Protein AF-A0A813H3M0-F1 (afdb_monomer_lite)

Organism: Polarella glacialis (NCBI:txid89957)

Foldseek 3Di:
DDDDDDDDDDDPVVVVVVVVVVVVVVVVVVVVVVVVPPALEQEQVVDPDRQVRLVCQLVVVHQYYPVRDHNVQWDADPVRGIDGPVVVVVVVVVCVVVLVVLLVVLLVVLCVVVVPDDDQAADDVVRVDDDPNNVSNVSSVVSSVVVVQVVVCVVCVVVVHPDHDDDDPPDDPPDDPDPPDDDPDDDDD

InterPro domains:
  IPR043928 DVNP family [PF19060] (53-124)

pLDDT: mean 81.55, std 15.16, range [36.84, 96.38]

Structure (mmCIF, N/CA/C/O backbone):
data_AF-A0A813H3M0-F1
#
_entry.id   AF-A0A813H3M0-F1
#
loop_
_atom_site.group_PDB
_atom_site.id
_atom_site.type_symbol
_atom_site.label_atom_id
_atom_site.label_alt_id
_atom_site.label_comp_id
_atom_site.label_asym_id
_atom_site.label_entity_id
_atom_site.label_seq_id
_atom_site.pdbx_PDB_ins_code
_atom_site.Cartn_x
_atom_site.Cartn_y
_atom_site.Cartn_z
_atom_site.occupancy
_atom_site.B_iso_or_equiv
_atom_site.auth_seq_id
_atom_site.auth_comp_id
_atom_site.auth_asym_id
_atom_site.auth_atom_id
_atom_site.pdbx_PDB_model_num
ATOM 1 N N . ALA A 1 1 ? 29.014 -3.168 -99.884 1.00 40.28 1 ALA A N 1
ATOM 2 C CA . ALA A 1 1 ? 29.759 -2.609 -98.735 1.00 40.28 1 ALA A CA 1
ATOM 3 C C . ALA A 1 1 ? 29.398 -3.406 -97.480 1.00 40.28 1 ALA A C 1
ATOM 5 O O . ALA A 1 1 ? 28.218 -3.524 -97.179 1.00 40.28 1 ALA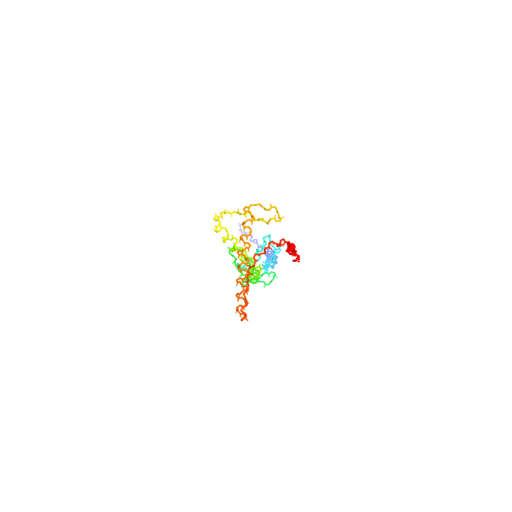 A O 1
ATOM 6 N N . LYS A 1 2 ? 30.375 -4.054 -96.826 1.00 37.19 2 LYS A N 1
ATOM 7 C CA . LYS A 1 2 ? 30.150 -4.933 -95.662 1.00 37.19 2 LYS A CA 1
ATOM 8 C C . LYS A 1 2 ? 29.904 -4.117 -94.387 1.00 37.19 2 LYS A C 1
ATOM 10 O O . LYS A 1 2 ? 30.598 -3.138 -94.131 1.00 37.19 2 LYS A O 1
ATOM 15 N N . ALA A 1 3 ? 28.926 -4.569 -93.606 1.00 44.62 3 ALA A N 1
ATOM 16 C CA . ALA A 1 3 ? 28.583 -4.087 -92.275 1.00 44.62 3 ALA A CA 1
ATOM 17 C C . ALA A 1 3 ? 29.751 -4.226 -91.278 1.00 44.62 3 ALA A C 1
ATOM 19 O O . ALA A 1 3 ? 30.509 -5.193 -91.329 1.00 44.62 3 ALA A O 1
ATOM 20 N N . GLY A 1 4 ? 29.844 -3.290 -90.330 1.00 36.84 4 GLY A N 1
ATOM 21 C CA . GLY A 1 4 ? 30.793 -3.338 -89.218 1.00 36.84 4 GLY A CA 1
ATOM 22 C C . GLY A 1 4 ? 30.233 -2.648 -87.977 1.00 36.84 4 GLY A C 1
ATOM 23 O O . GLY A 1 4 ? 30.560 -1.498 -87.695 1.00 36.84 4 GLY A O 1
ATOM 24 N N . VAL A 1 5 ? 29.374 -3.348 -87.232 1.00 47.12 5 VAL A N 1
ATOM 25 C CA . VAL A 1 5 ? 28.887 -2.919 -85.911 1.00 47.12 5 VAL A CA 1
ATOM 26 C C . VAL A 1 5 ? 30.041 -3.038 -84.909 1.00 47.12 5 VAL A C 1
ATOM 28 O O . VAL A 1 5 ? 30.421 -4.137 -84.510 1.00 47.12 5 VAL A O 1
ATOM 31 N N . LYS A 1 6 ? 30.623 -1.907 -84.491 1.00 40.78 6 LYS A N 1
ATOM 32 C CA . LYS A 1 6 ? 31.606 -1.863 -83.396 1.00 40.78 6 LYS A CA 1
ATOM 33 C C . LYS A 1 6 ? 30.890 -2.005 -82.050 1.00 40.78 6 LYS A C 1
ATOM 35 O O . LYS A 1 6 ? 30.261 -1.066 -81.564 1.00 40.78 6 LYS A O 1
ATOM 40 N N . ALA A 1 7 ? 31.021 -3.173 -81.425 1.00 48.41 7 ALA A N 1
ATOM 41 C CA . ALA A 1 7 ? 30.622 -3.401 -80.042 1.00 48.41 7 ALA A CA 1
ATOM 42 C C . ALA A 1 7 ? 31.483 -2.546 -79.089 1.00 48.41 7 ALA A C 1
ATOM 44 O O . ALA A 1 7 ? 32.699 -2.713 -78.993 1.00 48.41 7 ALA A O 1
ATOM 45 N N . LYS A 1 8 ? 30.851 -1.605 -78.379 1.00 40.81 8 LYS A N 1
ATOM 46 C CA . LYS A 1 8 ? 31.498 -0.731 -77.392 1.00 40.81 8 LYS A CA 1
ATOM 47 C C . LYS A 1 8 ? 31.792 -1.531 -76.118 1.00 40.81 8 LYS A C 1
ATOM 49 O O . LYS A 1 8 ? 30.887 -1.808 -75.331 1.00 40.81 8 LYS A O 1
ATOM 54 N N . ALA A 1 9 ? 33.055 -1.905 -75.910 1.00 47.06 9 ALA A N 1
ATOM 55 C CA . ALA A 1 9 ? 33.517 -2.525 -74.672 1.00 47.06 9 ALA A CA 1
ATOM 56 C C . ALA A 1 9 ? 33.222 -1.592 -73.481 1.00 47.06 9 ALA A C 1
ATOM 58 O O . ALA A 1 9 ? 33.732 -0.473 -73.408 1.00 47.06 9 ALA A O 1
ATOM 59 N N . LYS A 1 10 ? 32.363 -2.032 -72.549 1.00 44.81 10 LYS A N 1
ATOM 60 C CA . LYS A 1 10 ? 32.096 -1.310 -71.295 1.00 44.81 10 LYS A CA 1
ATOM 61 C C . LYS A 1 10 ? 33.408 -1.205 -70.511 1.00 44.81 10 LYS A C 1
ATOM 63 O O . LYS A 1 10 ? 33.970 -2.223 -70.112 1.00 44.81 10 LYS A O 1
ATOM 68 N N . SER A 1 11 ? 33.887 0.019 -70.303 1.00 45.41 11 SER A N 1
ATOM 69 C CA . SER A 1 11 ? 35.156 0.308 -69.636 1.00 45.41 11 SER A CA 1
ATOM 70 C C . SER A 1 11 ? 35.202 -0.268 -68.213 1.00 45.41 11 SER A C 1
ATOM 72 O O . SER A 1 11 ? 34.265 -0.149 -67.418 1.00 45.41 11 SER A O 1
ATOM 74 N N . SER A 1 12 ? 36.331 -0.889 -67.869 1.00 54.81 12 SER A N 1
ATOM 75 C CA . SER A 1 12 ? 36.623 -1.464 -66.547 1.00 54.81 12 SER A CA 1
ATOM 76 C C . SER A 1 12 ? 36.590 -0.429 -65.408 1.00 54.81 12 SER A C 1
ATOM 78 O O . SER A 1 12 ? 36.420 -0.796 -64.241 1.00 54.81 12 SER A O 1
ATOM 80 N N . SER A 1 13 ? 36.684 0.866 -65.733 1.00 55.91 13 SER A N 1
ATOM 81 C CA . SER A 1 13 ? 36.627 1.973 -64.772 1.00 55.91 13 SER A CA 1
ATOM 82 C C . SER A 1 13 ? 35.247 2.133 -64.127 1.00 55.91 13 SER A C 1
ATOM 84 O O . SER A 1 13 ? 35.165 2.339 -62.917 1.00 55.91 13 SER A O 1
ATOM 86 N N . GLY A 1 14 ? 34.159 1.941 -64.884 1.00 63.69 14 GLY A N 1
ATOM 87 C CA . GLY A 1 14 ? 32.791 2.025 -64.358 1.00 63.69 14 GLY A CA 1
ATOM 88 C C . GLY A 1 14 ? 32.445 0.878 -63.400 1.00 63.69 14 GLY A C 1
ATOM 89 O O . GLY A 1 14 ? 31.727 1.078 -62.419 1.00 63.69 14 GLY A O 1
ATOM 90 N N . LYS A 1 15 ? 33.011 -0.317 -63.632 1.00 64.50 15 LYS A N 1
ATOM 91 C CA . LYS A 1 15 ? 32.919 -1.451 -62.693 1.00 64.50 15 LYS A CA 1
ATOM 92 C C . LYS A 1 15 ? 33.704 -1.177 -61.407 1.00 64.50 15 LYS A C 1
ATOM 94 O O . LYS A 1 15 ? 33.159 -1.384 -60.327 1.00 64.50 15 LYS A O 1
ATOM 99 N N . LYS A 1 16 ? 34.933 -0.651 -61.503 1.00 64.44 16 LYS A N 1
ATOM 100 C CA . LYS A 1 16 ? 35.743 -0.273 -60.327 1.00 64.44 16 LYS A CA 1
ATOM 101 C C . LYS A 1 16 ? 35.083 0.824 -59.482 1.00 64.44 16 LYS A C 1
ATOM 103 O O . LYS A 1 16 ? 35.110 0.735 -58.259 1.00 64.44 16 LYS A O 1
ATOM 108 N N . ALA A 1 17 ? 34.454 1.818 -60.110 1.00 73.56 17 ALA A N 1
ATOM 109 C CA . ALA A 1 17 ? 33.734 2.875 -59.398 1.00 73.56 17 ALA A CA 1
ATOM 110 C C . ALA A 1 17 ? 32.514 2.338 -58.625 1.00 73.56 17 ALA A C 1
ATOM 112 O O . ALA A 1 17 ? 32.314 2.697 -57.468 1.00 73.56 17 ALA A O 1
ATOM 113 N N . LYS A 1 18 ? 31.740 1.417 -59.219 1.00 76.19 18 LYS A N 1
ATOM 114 C CA . LYS A 1 18 ? 30.599 0.778 -58.538 1.00 76.19 18 LYS A CA 1
ATOM 115 C C . LYS A 1 18 ? 31.007 -0.080 -57.341 1.00 76.19 18 LYS A C 1
ATOM 117 O O . LYS A 1 18 ? 30.312 -0.054 -56.333 1.00 76.19 18 LYS A O 1
ATOM 122 N N . ILE A 1 19 ? 32.122 -0.807 -57.435 1.00 78.56 19 ILE A N 1
ATOM 123 C CA . ILE A 1 19 ? 32.636 -1.619 -56.320 1.00 78.56 19 ILE A CA 1
ATOM 124 C C . ILE A 1 19 ? 33.036 -0.715 -55.148 1.00 78.56 19 ILE A C 1
ATOM 126 O O . ILE A 1 19 ? 32.600 -0.951 -54.028 1.00 78.56 19 ILE A O 1
ATOM 130 N N . ARG A 1 20 ? 33.757 0.381 -55.420 1.00 82.62 20 ARG A N 1
ATOM 131 C CA . ARG A 1 20 ? 34.132 1.366 -54.391 1.00 82.62 20 ARG A CA 1
ATOM 132 C C . ARG A 1 20 ? 32.918 2.006 -53.720 1.00 82.62 20 ARG A C 1
ATOM 134 O O . ARG A 1 20 ? 32.914 2.196 -52.510 1.00 82.62 20 ARG A O 1
ATOM 141 N N . GLN A 1 21 ? 31.873 2.315 -54.488 1.00 79.94 21 GLN A N 1
ATOM 142 C CA . GLN A 1 21 ? 30.636 2.862 -53.932 1.00 79.94 21 GLN A CA 1
ATOM 143 C C . GLN A 1 21 ? 29.932 1.845 -53.017 1.00 79.94 21 GLN A C 1
ATOM 145 O O . GLN A 1 21 ? 29.547 2.190 -51.904 1.00 79.94 21 GLN A O 1
ATOM 150 N N . ALA A 1 22 ? 29.855 0.578 -53.438 1.00 83.75 22 ALA A N 1
ATOM 151 C CA . ALA A 1 22 ? 29.287 -0.500 -52.631 1.00 83.75 22 ALA A CA 1
ATOM 152 C C . ALA A 1 22 ? 30.082 -0.758 -51.335 1.00 83.75 22 ALA A C 1
ATOM 154 O O . ALA A 1 22 ? 29.483 -1.026 -50.297 1.00 83.75 22 ALA A O 1
ATOM 155 N N . GLU A 1 23 ? 31.412 -0.631 -51.360 1.00 87.50 23 GLU A N 1
ATOM 156 C CA . GLU A 1 23 ? 32.256 -0.719 -50.158 1.00 87.50 23 GLU A CA 1
ATOM 157 C C . GLU A 1 23 ? 31.991 0.434 -49.181 1.00 87.50 23 GLU A C 1
ATOM 159 O O . GLU A 1 23 ? 31.895 0.212 -47.971 1.00 87.50 23 GLU A O 1
ATOM 164 N N . VAL A 1 24 ? 31.821 1.657 -49.694 1.00 88.19 24 VAL A N 1
ATOM 165 C CA . VAL A 1 24 ? 31.475 2.837 -48.885 1.00 88.19 24 VAL A CA 1
ATOM 166 C C . VAL A 1 24 ? 30.089 2.688 -48.258 1.00 88.19 24 VAL A C 1
ATOM 168 O O . VAL A 1 24 ? 29.913 2.995 -47.077 1.00 88.19 24 VAL A O 1
ATOM 171 N N . ASP A 1 25 ? 29.111 2.189 -49.007 1.00 88.19 25 ASP A N 1
ATOM 172 C CA . ASP A 1 25 ? 27.755 1.982 -48.498 1.00 88.19 25 ASP A CA 1
ATOM 173 C C . ASP A 1 25 ? 27.711 0.826 -47.481 1.00 88.19 25 ASP A C 1
ATOM 175 O O . ASP A 1 25 ? 27.136 0.980 -46.402 1.00 88.19 25 ASP A O 1
ATOM 179 N N . ALA A 1 26 ? 28.453 -0.262 -47.714 1.00 85.81 26 ALA A N 1
ATOM 180 C CA . ALA A 1 26 ? 28.631 -1.339 -46.738 1.00 85.81 26 ALA A CA 1
ATOM 181 C C . ALA A 1 26 ? 29.342 -0.870 -45.451 1.00 85.81 26 ALA A C 1
ATOM 183 O O . ALA A 1 26 ? 29.012 -1.319 -44.347 1.00 85.81 26 ALA A O 1
ATOM 184 N N . ALA A 1 27 ? 30.306 0.052 -45.556 1.00 89.81 27 ALA A N 1
ATOM 185 C CA . ALA A 1 27 ? 30.961 0.661 -44.399 1.00 89.81 27 ALA A CA 1
ATOM 186 C C . ALA A 1 27 ? 29.991 1.545 -43.595 1.00 89.81 27 ALA A C 1
ATOM 188 O O . ALA A 1 27 ? 29.946 1.455 -42.363 1.00 89.81 27 ALA A O 1
ATOM 189 N N . LYS A 1 28 ? 29.158 2.345 -44.273 1.00 88.56 28 LYS A N 1
ATOM 190 C CA . LYS A 1 28 ? 28.093 3.137 -43.634 1.00 88.56 28 LYS A CA 1
ATOM 191 C C . LYS A 1 28 ? 27.065 2.245 -42.943 1.00 88.56 28 LYS A C 1
ATOM 193 O O . LYS A 1 28 ? 26.682 2.542 -41.809 1.00 88.56 28 LYS A O 1
ATOM 198 N N . ASP A 1 29 ? 26.680 1.132 -43.560 1.00 82.25 29 ASP A N 1
ATOM 199 C CA . ASP A 1 29 ? 25.753 0.169 -42.967 1.00 82.25 29 ASP A CA 1
ATOM 200 C C . ASP A 1 29 ? 26.347 -0.535 -41.744 1.00 82.25 29 ASP A C 1
ATOM 202 O O . ASP A 1 29 ? 25.665 -0.661 -40.725 1.00 82.25 29 ASP A O 1
ATOM 206 N N . LYS A 1 30 ? 27.638 -0.894 -41.749 1.00 83.56 30 LYS A N 1
ATOM 207 C CA . LYS A 1 30 ? 28.322 -1.403 -40.543 1.00 83.56 30 LYS A CA 1
ATOM 208 C C . LYS A 1 30 ? 28.329 -0.380 -39.405 1.00 83.56 30 LYS A C 1
ATOM 210 O O . LYS A 1 30 ? 28.044 -0.735 -38.258 1.00 83.56 30 LYS A O 1
ATOM 215 N N . ILE A 1 31 ? 28.598 0.893 -39.702 1.00 79.94 31 ILE A N 1
ATOM 216 C CA . ILE A 1 31 ? 28.546 1.984 -38.712 1.00 79.94 31 ILE A CA 1
ATOM 217 C C . ILE A 1 31 ? 27.114 2.167 -38.185 1.00 79.94 31 ILE A C 1
ATOM 219 O O . ILE A 1 31 ? 26.912 2.330 -36.977 1.00 79.94 31 ILE A O 1
ATOM 223 N N . ARG A 1 32 ? 26.108 2.095 -39.064 1.00 75.75 32 ARG A N 1
ATOM 224 C CA . ARG A 1 32 ? 24.683 2.165 -38.714 1.00 75.75 32 ARG A CA 1
ATOM 225 C C . ARG A 1 32 ? 24.271 1.005 -37.810 1.00 75.75 32 ARG A C 1
ATOM 227 O O . ARG A 1 32 ? 23.652 1.244 -36.778 1.00 75.75 32 ARG A O 1
ATOM 234 N N . LEU A 1 33 ? 24.673 -0.223 -38.133 1.00 71.00 33 LEU A N 1
ATOM 235 C CA . LEU A 1 33 ? 24.425 -1.424 -37.330 1.00 71.00 33 LEU A CA 1
ATOM 236 C C . LEU A 1 33 ? 25.106 -1.348 -35.957 1.00 71.00 33 LEU A C 1
ATOM 238 O O . LEU A 1 33 ? 24.488 -1.675 -34.943 1.00 71.00 33 LEU A O 1
ATOM 242 N N . HIS A 1 34 ? 26.344 -0.848 -35.888 1.00 66.81 34 HIS A N 1
ATOM 243 C CA . HIS A 1 34 ? 27.039 -0.648 -34.614 1.00 66.81 34 HIS A CA 1
ATOM 244 C C . HIS A 1 34 ? 26.336 0.397 -33.732 1.00 66.81 34 HIS A C 1
ATOM 246 O O . HIS A 1 34 ? 26.193 0.201 -32.524 1.00 66.81 34 HIS A O 1
ATOM 252 N N . ARG A 1 35 ? 25.825 1.471 -34.347 1.00 60.53 35 ARG A N 1
ATOM 253 C CA . ARG A 1 35 ? 25.003 2.509 -33.702 1.00 60.53 35 ARG A CA 1
ATOM 254 C C . ARG A 1 35 ? 23.628 1.987 -33.260 1.00 60.53 35 ARG A C 1
ATOM 256 O O . ARG A 1 35 ? 23.069 2.484 -32.288 1.00 60.53 35 ARG A O 1
ATOM 263 N N . MET A 1 36 ? 23.110 0.967 -33.944 1.00 56.25 36 MET A N 1
ATOM 264 C CA . MET A 1 36 ? 21.805 0.336 -33.711 1.00 56.25 36 MET A CA 1
ATOM 265 C C . MET A 1 36 ? 21.822 -0.794 -32.676 1.00 56.25 36 MET A C 1
ATOM 267 O O . MET A 1 36 ? 20.762 -1.367 -32.423 1.00 56.25 36 MET A O 1
ATOM 271 N N . LYS A 1 37 ? 22.962 -1.129 -32.044 1.00 56.94 37 LYS A N 1
ATOM 272 C CA . LYS A 1 37 ? 22.992 -2.092 -30.927 1.00 56.94 37 LYS A CA 1
ATOM 273 C C . LYS A 1 37 ? 22.030 -1.616 -29.836 1.00 56.94 37 LYS A C 1
ATOM 275 O O . LYS A 1 37 ? 22.366 -0.761 -29.015 1.00 56.94 37 LYS A O 1
ATOM 280 N N . HIS A 1 38 ? 20.813 -2.161 -29.847 1.00 59.56 38 HIS A N 1
ATOM 281 C CA . HIS A 1 38 ? 19.757 -1.809 -28.912 1.00 59.56 38 HIS A CA 1
ATOM 282 C C . HIS A 1 38 ? 20.321 -1.949 -27.506 1.00 59.56 38 HIS A C 1
ATOM 284 O O . HIS A 1 38 ? 20.711 -3.041 -27.096 1.00 59.56 38 HIS A O 1
ATOM 290 N N . SER A 1 39 ? 20.375 -0.838 -26.767 1.00 72.69 39 SER A N 1
ATOM 291 C CA . SER A 1 39 ? 20.943 -0.821 -25.422 1.00 72.69 39 SER A CA 1
ATOM 292 C C . SER A 1 39 ? 20.366 -1.975 -24.599 1.00 72.69 39 SER A C 1
ATOM 294 O O . SER A 1 39 ? 19.162 -2.056 -24.385 1.00 72.69 39 SER A O 1
ATOM 296 N N . THR A 1 40 ? 21.210 -2.895 -24.140 1.00 84.12 40 THR A N 1
ATOM 297 C CA . THR A 1 40 ? 20.785 -4.047 -23.325 1.00 84.12 40 THR A CA 1
ATOM 298 C C . THR A 1 40 ? 20.095 -3.612 -22.024 1.00 84.12 40 THR A C 1
ATOM 300 O O . THR A 1 40 ? 19.305 -4.350 -21.428 1.00 84.12 40 THR A O 1
ATOM 303 N N . ILE A 1 41 ? 20.413 -2.391 -21.590 1.00 89.50 41 ILE A N 1
ATOM 304 C CA . ILE A 1 41 ? 19.996 -1.770 -20.342 1.00 89.50 41 ILE A CA 1
ATOM 305 C C . ILE A 1 41 ? 18.865 -0.778 -20.619 1.00 89.50 41 ILE A C 1
ATOM 307 O O . ILE A 1 41 ? 19.044 0.170 -21.380 1.00 89.50 41 ILE A O 1
ATOM 311 N N . ALA A 1 42 ? 17.732 -0.946 -19.941 1.00 90.75 42 ALA A N 1
ATOM 312 C CA . ALA A 1 42 ? 16.667 0.049 -19.907 1.00 90.75 42 ALA A CA 1
ATOM 313 C C . ALA A 1 42 ? 16.994 1.129 -18.861 1.00 90.75 42 ALA A C 1
ATOM 315 O O . ALA A 1 42 ? 16.982 0.843 -17.656 1.00 90.75 42 ALA A O 1
ATOM 316 N N . ARG A 1 43 ? 17.283 2.367 -19.284 1.00 89.69 43 ARG A N 1
ATOM 317 C CA . ARG A 1 43 ? 17.499 3.491 -18.357 1.00 89.69 43 ARG A CA 1
ATOM 318 C C . ARG A 1 43 ? 16.210 4.285 -18.209 1.00 89.69 43 ARG A C 1
ATOM 320 O O . ARG A 1 43 ? 15.495 4.517 -19.172 1.00 89.69 43 ARG A O 1
ATOM 327 N N . VAL A 1 44 ? 15.902 4.713 -16.987 1.00 88.06 44 VAL A N 1
ATOM 328 C CA . VAL A 1 44 ? 14.648 5.436 -16.707 1.00 88.06 44 VAL A CA 1
ATOM 329 C C . VAL A 1 44 ? 14.600 6.787 -17.425 1.00 88.06 44 VAL A C 1
ATOM 331 O O . VAL A 1 44 ? 13.538 7.155 -17.912 1.00 88.06 44 VAL A O 1
ATOM 334 N N . ARG A 1 45 ? 15.744 7.477 -17.537 1.00 88.06 45 ARG A N 1
ATOM 335 C CA . ARG A 1 45 ? 15.870 8.778 -18.216 1.00 88.06 45 ARG A CA 1
ATOM 336 C C . ARG A 1 45 ? 15.535 8.737 -19.710 1.00 88.06 45 ARG A C 1
ATOM 338 O O . ARG A 1 45 ? 15.175 9.761 -20.266 1.00 88.06 45 ARG A O 1
ATOM 345 N N . ASP A 1 46 ? 15.622 7.563 -20.335 1.00 87.81 46 ASP A N 1
ATOM 346 C CA . ASP A 1 46 ? 15.385 7.401 -21.773 1.00 87.81 46 ASP A CA 1
ATOM 347 C C . ASP A 1 46 ? 13.875 7.400 -22.105 1.00 87.81 46 ASP A C 1
ATOM 349 O O . ASP A 1 46 ? 13.491 7.334 -23.270 1.00 87.81 46 ASP A O 1
ATOM 353 N N . TYR A 1 47 ? 12.995 7.436 -21.093 1.00 89.00 47 TYR A N 1
ATOM 354 C CA . TYR A 1 47 ? 11.549 7.321 -21.271 1.00 89.00 47 TYR A CA 1
ATOM 355 C C . TYR A 1 47 ? 10.787 8.420 -20.529 1.00 89.00 47 TYR A C 1
ATOM 357 O O . TYR A 1 47 ? 10.984 8.636 -19.335 1.00 89.00 47 TYR A O 1
ATOM 365 N N . LYS A 1 48 ? 9.796 9.016 -21.204 1.00 89.94 48 LYS A N 1
ATOM 366 C CA . LYS A 1 48 ? 8.885 10.016 -20.615 1.00 89.94 48 LYS A CA 1
ATOM 367 C C . LYS A 1 48 ? 8.070 9.456 -19.440 1.00 89.94 48 LYS A C 1
ATOM 369 O O . LYS A 1 48 ? 7.853 10.130 -18.437 1.00 89.94 48 LYS A O 1
ATOM 374 N N . LYS A 1 49 ? 7.600 8.204 -19.547 1.00 88.19 49 LYS A N 1
ATOM 375 C CA . LYS A 1 49 ? 6.771 7.561 -18.513 1.00 88.19 49 LYS A CA 1
ATOM 376 C C . LYS A 1 49 ? 7.638 6.872 -17.457 1.00 88.19 49 LYS A C 1
ATOM 378 O O . LYS A 1 49 ? 8.332 5.890 -17.741 1.00 88.19 49 LYS A O 1
ATOM 383 N N . LYS A 1 50 ? 7.514 7.314 -16.200 1.00 82.12 50 LYS A N 1
ATOM 384 C CA . LYS A 1 50 ? 8.144 6.655 -15.045 1.00 82.12 50 LYS A CA 1
ATOM 385 C C . LYS A 1 50 ? 7.676 5.194 -14.956 1.00 82.12 50 LYS A C 1
ATOM 387 O O . LYS A 1 50 ? 6.488 4.909 -14.843 1.00 82.12 50 LYS A O 1
ATOM 392 N N . GLY A 1 51 ? 8.628 4.262 -15.006 1.00 88.06 51 GLY A N 1
ATOM 393 C CA . GLY A 1 51 ? 8.374 2.817 -14.945 1.00 88.06 51 GLY A CA 1
ATOM 394 C C . GLY A 1 51 ? 8.315 2.096 -16.295 1.00 88.06 51 GLY A C 1
ATOM 395 O O . GLY A 1 51 ? 8.268 0.868 -16.310 1.00 88.06 51 GLY A O 1
ATOM 396 N N . HIS A 1 52 ? 8.411 2.815 -17.420 1.00 92.75 52 HIS A N 1
ATOM 397 C CA . HIS A 1 52 ? 8.483 2.196 -18.748 1.00 92.75 52 HIS A CA 1
ATOM 398 C C . HIS A 1 52 ? 9.697 1.263 -18.892 1.00 92.75 52 HIS A C 1
ATOM 400 O O . HIS A 1 52 ? 9.587 0.176 -19.451 1.00 92.75 52 HIS A O 1
ATOM 406 N N . ALA A 1 53 ? 10.829 1.629 -18.279 1.00 93.88 53 ALA A N 1
ATOM 407 C CA . ALA A 1 53 ? 12.019 0.782 -18.222 1.00 93.88 53 ALA A CA 1
ATOM 408 C C . ALA A 1 53 ? 11.747 -0.594 -17.580 1.00 93.88 53 ALA A C 1
ATOM 410 O O . ALA A 1 53 ? 12.211 -1.610 -18.088 1.00 93.88 53 ALA A O 1
ATOM 411 N N . TYR A 1 54 ? 10.957 -0.645 -16.498 1.00 94.75 54 TYR A N 1
ATOM 412 C CA . TYR A 1 54 ? 10.566 -1.912 -15.870 1.00 94.75 54 TYR A CA 1
ATOM 413 C C . TYR A 1 54 ? 9.651 -2.731 -16.776 1.00 94.75 54 TYR A C 1
ATOM 415 O O . TYR A 1 54 ? 9.829 -3.941 -16.885 1.00 94.75 54 TYR A O 1
ATOM 423 N N . LYS A 1 55 ? 8.707 -2.072 -17.456 1.00 95.12 55 LYS A N 1
ATOM 424 C CA . LYS A 1 55 ? 7.785 -2.725 -18.389 1.00 95.12 55 LYS A CA 1
ATOM 425 C C . LYS A 1 55 ? 8.535 -3.406 -19.537 1.00 95.12 55 LYS A C 1
ATOM 427 O O . LYS A 1 55 ? 8.298 -4.578 -19.788 1.00 95.12 55 LYS A O 1
ATOM 432 N N . LEU A 1 56 ? 9.500 -2.723 -20.156 1.00 93.62 56 LEU A N 1
ATOM 433 C CA . LEU A 1 56 ? 10.298 -3.280 -21.256 1.00 93.62 56 LEU A CA 1
ATOM 434 C C . LEU A 1 56 ? 11.149 -4.484 -20.838 1.00 93.62 56 LEU A C 1
ATOM 436 O O . LEU A 1 56 ? 11.287 -5.430 -21.608 1.00 93.62 56 LEU A O 1
ATOM 440 N N . VAL A 1 57 ? 11.715 -4.461 -19.627 1.00 94.75 57 VAL A N 1
ATOM 441 C CA . VAL A 1 57 ? 12.459 -5.611 -19.088 1.00 94.75 57 VAL A CA 1
ATOM 442 C C . VAL A 1 57 ? 11.520 -6.777 -18.787 1.00 94.75 57 VAL A C 1
ATOM 444 O O . VAL A 1 57 ? 11.849 -7.926 -19.061 1.00 94.75 57 VAL A O 1
ATOM 447 N N . PHE A 1 58 ? 10.325 -6.493 -18.269 1.00 95.50 58 PHE A N 1
ATOM 448 C CA . PHE A 1 58 ? 9.316 -7.515 -18.002 1.00 95.50 58 PHE A CA 1
ATOM 449 C C . PHE A 1 58 ? 8.775 -8.164 -19.288 1.00 95.50 58 PHE A C 1
ATOM 451 O O . PHE A 1 58 ? 8.597 -9.380 -19.336 1.00 95.50 58 PHE A O 1
ATOM 458 N N . GLU A 1 59 ? 8.600 -7.370 -20.347 1.00 93.44 59 GLU A N 1
ATOM 459 C CA . GLU A 1 59 ? 8.253 -7.825 -21.702 1.00 93.44 59 GLU A CA 1
ATOM 460 C C . GLU A 1 59 ? 9.417 -8.528 -22.425 1.00 93.44 59 GLU A C 1
ATOM 462 O O . GLU A 1 59 ? 9.202 -9.137 -23.464 1.00 93.44 59 GLU A O 1
ATOM 467 N N . GLY A 1 60 ? 10.648 -8.459 -21.906 1.00 91.00 60 GLY A N 1
ATOM 468 C CA . GLY A 1 60 ? 11.829 -9.083 -22.518 1.00 91.00 60 GLY A CA 1
ATOM 469 C C . GLY A 1 60 ? 12.496 -8.265 -23.631 1.00 91.00 60 GLY A C 1
ATOM 470 O O . GLY A 1 60 ? 13.529 -8.672 -24.150 1.00 91.00 60 GLY A O 1
ATOM 471 N N . LYS A 1 61 ? 11.989 -7.067 -23.950 1.00 90.19 61 LYS A N 1
ATOM 472 C CA . LYS A 1 61 ? 12.585 -6.143 -24.941 1.00 90.19 61 LYS A CA 1
ATOM 473 C C . LYS A 1 61 ? 13.959 -5.609 -24.518 1.00 90.19 61 LYS A C 1
ATOM 475 O O . LYS A 1 61 ? 14.715 -5.085 -25.334 1.00 90.19 61 LYS A O 1
ATOM 480 N N . LYS A 1 62 ? 14.264 -5.673 -23.220 1.00 90.19 62 LYS A N 1
ATOM 481 C CA . LYS A 1 62 ? 15.531 -5.258 -22.604 1.00 90.19 62 LYS A CA 1
ATOM 482 C C . LYS A 1 62 ? 15.943 -6.319 -21.583 1.00 90.19 62 LYS A C 1
ATOM 484 O O . LYS A 1 62 ? 15.080 -6.881 -20.918 1.00 90.19 62 LYS A O 1
ATOM 489 N N . LYS A 1 63 ? 17.246 -6.576 -21.411 1.00 91.19 63 LYS A N 1
ATOM 490 C CA . LYS A 1 63 ? 17.704 -7.638 -20.491 1.00 91.19 63 LYS A CA 1
ATOM 491 C C . LYS A 1 63 ? 17.623 -7.216 -19.020 1.00 91.19 63 LYS A C 1
ATOM 493 O O . LYS A 1 63 ? 17.242 -8.016 -18.172 1.00 91.19 63 LYS A O 1
ATOM 498 N N . ARG A 1 64 ? 17.993 -5.968 -18.706 1.00 93.00 64 ARG A N 1
ATOM 499 C CA . ARG A 1 64 ? 18.024 -5.441 -17.327 1.00 93.00 64 ARG A CA 1
ATOM 500 C C . ARG A 1 64 ? 17.752 -3.945 -17.270 1.00 93.00 64 ARG A C 1
ATOM 502 O O . ARG A 1 64 ? 17.902 -3.247 -18.270 1.00 93.00 64 ARG A O 1
ATOM 509 N N . THR A 1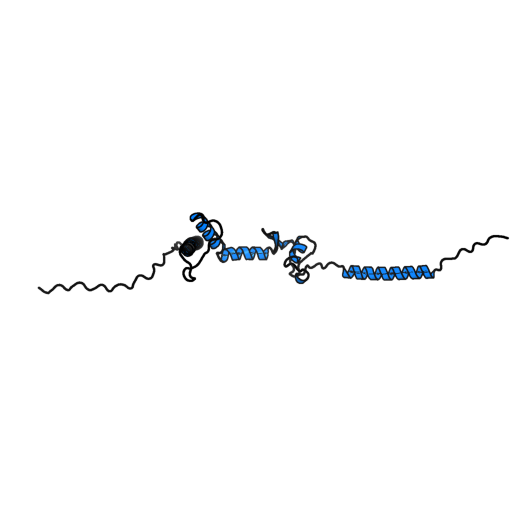 65 ? 17.391 -3.431 -16.102 1.00 93.88 65 THR A N 1
ATOM 510 C CA . THR A 1 65 ? 17.318 -1.979 -15.872 1.00 93.88 65 THR A CA 1
ATOM 511 C C . THR A 1 65 ? 18.679 -1.398 -15.482 1.00 93.88 65 THR A C 1
ATOM 513 O O . THR A 1 65 ? 19.617 -2.133 -15.161 1.00 93.88 65 THR A O 1
ATOM 516 N N . SER A 1 66 ? 18.796 -0.066 -15.470 1.00 90.62 66 SER A N 1
ATOM 517 C CA . SER A 1 66 ? 19.989 0.635 -14.966 1.00 90.62 66 SER A CA 1
ATOM 518 C C . SER A 1 66 ? 20.363 0.231 -13.534 1.00 90.62 66 SER A C 1
ATOM 520 O O . SER A 1 66 ? 21.542 0.135 -13.218 1.00 90.62 66 SER A O 1
ATOM 522 N N . GLY A 1 67 ? 19.371 -0.091 -12.698 1.00 88.75 67 GLY A N 1
ATOM 523 C CA . GLY A 1 67 ? 19.551 -0.575 -11.325 1.00 88.75 67 GLY A CA 1
ATOM 524 C C . GLY A 1 67 ? 19.811 -2.080 -11.198 1.00 88.75 67 GLY A C 1
ATOM 525 O O . GLY A 1 67 ? 19.548 -2.634 -10.139 1.00 88.75 67 GLY A O 1
ATOM 526 N N . LYS A 1 68 ? 20.264 -2.752 -12.268 1.00 91.62 68 LYS A N 1
ATOM 527 C CA . LYS A 1 68 ? 20.580 -4.196 -12.292 1.00 91.62 68 LYS A CA 1
ATOM 528 C C . LYS A 1 68 ? 19.397 -5.120 -11.938 1.00 91.62 68 LYS A C 1
ATOM 530 O O . LYS A 1 68 ? 19.614 -6.232 -11.474 1.00 91.62 68 LYS A O 1
ATOM 535 N N . LEU A 1 69 ? 18.156 -4.694 -12.189 1.00 95.19 69 LEU A N 1
ATOM 536 C CA . LEU A 1 69 ? 16.975 -5.549 -12.003 1.00 95.19 69 LEU A CA 1
ATOM 537 C C . LEU A 1 69 ? 16.653 -6.312 -13.288 1.00 95.19 69 LEU A C 1
ATOM 539 O O . LEU A 1 69 ? 16.604 -5.711 -14.367 1.00 95.19 69 LEU A O 1
ATOM 543 N N . PHE A 1 70 ? 16.390 -7.609 -13.149 1.00 95.25 70 PHE A N 1
ATOM 544 C CA . PHE A 1 70 ? 15.995 -8.508 -14.232 1.00 95.25 70 PHE A CA 1
ATOM 545 C C . PHE A 1 70 ? 14.498 -8.824 -14.163 1.00 95.25 70 PHE A C 1
ATOM 547 O O . PHE A 1 70 ? 13.829 -8.523 -13.174 1.00 95.25 70 PHE A O 1
ATOM 554 N N . LYS A 1 71 ? 13.962 -9.488 -15.195 1.00 94.81 71 LYS A N 1
ATOM 555 C CA . LYS A 1 71 ? 12.551 -9.913 -15.238 1.00 94.81 71 LYS A CA 1
ATOM 556 C C . LYS A 1 71 ? 12.136 -10.714 -13.994 1.00 94.81 71 LYS A C 1
ATOM 558 O O . LYS A 1 71 ? 11.058 -10.467 -13.463 1.00 94.81 71 LYS A O 1
ATOM 563 N N . ARG A 1 72 ? 13.009 -11.594 -13.483 1.00 95.12 72 ARG A N 1
ATOM 564 C CA . ARG A 1 72 ? 12.764 -12.407 -12.272 1.00 95.12 72 ARG A CA 1
ATOM 565 C C . ARG A 1 72 ? 12.506 -11.579 -11.007 1.00 95.12 72 ARG A C 1
ATOM 567 O O . ARG A 1 72 ? 11.775 -12.031 -10.129 1.00 95.12 72 ARG A O 1
ATOM 574 N N . ASP A 1 73 ? 13.056 -10.368 -10.938 1.00 95.19 73 ASP A N 1
ATOM 575 C CA . ASP A 1 73 ? 12.959 -9.468 -9.782 1.00 95.19 73 ASP A CA 1
ATOM 576 C C . ASP A 1 73 ? 11.744 -8.531 -9.869 1.00 95.19 73 ASP A C 1
ATOM 578 O O . ASP A 1 73 ? 11.478 -7.748 -8.949 1.00 95.19 73 ASP A O 1
ATOM 582 N N . LEU A 1 74 ? 11.020 -8.576 -10.990 1.00 96.38 74 LEU A N 1
ATOM 583 C CA . LEU A 1 74 ? 9.867 -7.739 -11.288 1.00 96.38 74 LEU A CA 1
ATOM 584 C C . LEU A 1 74 ? 8.567 -8.541 -11.195 1.00 96.38 74 LEU A C 1
ATOM 586 O O . LEU A 1 74 ? 8.534 -9.761 -11.338 1.00 96.38 74 LEU A O 1
ATOM 590 N N . MET A 1 75 ? 7.479 -7.829 -10.938 1.00 96.06 75 MET A N 1
ATOM 591 C CA . MET A 1 75 ? 6.127 -8.371 -10.840 1.00 96.06 75 MET A CA 1
ATOM 592 C C . MET A 1 75 ? 5.108 -7.321 -11.275 1.00 96.06 75 MET A C 1
ATOM 594 O O . MET A 1 75 ? 5.385 -6.118 -11.229 1.00 96.06 75 MET A O 1
ATOM 598 N N . ARG A 1 76 ? 3.912 -7.762 -11.664 1.00 95.31 76 ARG A N 1
ATOM 599 C CA . ARG A 1 76 ? 2.783 -6.881 -11.976 1.00 95.31 76 ARG A CA 1
ATOM 600 C C . ARG A 1 76 ? 1.888 -6.757 -10.742 1.00 95.31 76 ARG A C 1
ATOM 602 O O . ARG A 1 76 ? 1.542 -7.762 -10.136 1.00 95.31 76 ARG A O 1
ATOM 609 N N . ASN A 1 77 ? 1.553 -5.534 -10.336 1.00 94.50 77 ASN A N 1
ATOM 610 C CA . ASN A 1 77 ? 0.634 -5.298 -9.217 1.00 94.50 77 ASN A CA 1
ATOM 611 C C . ASN A 1 77 ? -0.841 -5.336 -9.672 1.00 94.50 77 ASN A C 1
ATOM 613 O O . ASN A 1 77 ? -1.119 -5.314 -10.871 1.00 94.50 77 ASN A O 1
ATOM 617 N N . LYS A 1 78 ? -1.790 -5.296 -8.720 1.00 92.50 78 LYS A N 1
ATOM 618 C CA . LYS A 1 78 ? -3.246 -5.267 -9.000 1.00 92.50 78 LYS A CA 1
ATOM 619 C C . LYS A 1 78 ? -3.674 -4.116 -9.928 1.00 92.50 78 LYS A C 1
ATOM 621 O O . LYS A 1 78 ? -4.621 -4.255 -10.684 1.00 92.50 78 LYS A O 1
ATOM 626 N N . ARG A 1 79 ? -2.943 -2.994 -9.926 1.00 91.75 79 ARG A N 1
ATOM 627 C CA . ARG A 1 79 ? -3.178 -1.832 -10.809 1.00 91.75 79 ARG A CA 1
ATOM 628 C C . ARG A 1 79 ? -2.511 -1.968 -12.189 1.00 91.75 79 ARG A C 1
ATOM 630 O O . ARG A 1 79 ? -2.384 -0.984 -12.909 1.00 91.75 79 ARG A O 1
ATOM 637 N N . GLY A 1 80 ? -1.982 -3.144 -12.529 1.00 92.00 80 GLY A N 1
ATOM 638 C CA . GLY A 1 80 ? -1.323 -3.416 -13.807 1.00 92.00 80 GLY A CA 1
ATOM 639 C C . GLY A 1 80 ? 0.074 -2.807 -13.980 1.00 92.00 80 GLY A C 1
ATOM 640 O O . GLY A 1 80 ? 0.640 -2.873 -15.070 1.00 92.00 80 GLY A O 1
ATOM 641 N N . ARG A 1 81 ? 0.665 -2.226 -12.930 1.00 93.06 81 ARG A N 1
ATOM 642 C CA . ARG A 1 81 ? 2.002 -1.612 -12.970 1.00 93.06 81 ARG A CA 1
ATOM 643 C C . ARG A 1 81 ? 3.080 -2.652 -12.684 1.00 93.06 81 ARG A C 1
ATOM 645 O O . ARG A 1 81 ? 2.959 -3.426 -11.736 1.00 93.06 81 ARG A O 1
ATOM 652 N N . VAL A 1 82 ? 4.168 -2.607 -13.452 1.00 95.31 82 VAL A N 1
ATOM 653 C CA . VAL A 1 82 ? 5.360 -3.425 -13.198 1.00 95.31 82 VAL A CA 1
ATOM 654 C C . VAL A 1 82 ? 6.223 -2.756 -12.129 1.00 95.31 82 VAL A C 1
ATOM 656 O O . VAL A 1 82 ? 6.655 -1.613 -12.287 1.00 95.31 82 VAL A O 1
ATOM 659 N N . VAL A 1 83 ? 6.469 -3.469 -11.033 1.00 94.44 83 VAL A N 1
ATOM 660 C CA . VAL A 1 83 ? 7.254 -3.015 -9.878 1.00 94.44 83 VAL A CA 1
ATOM 661 C C . VAL A 1 83 ? 8.251 -4.093 -9.453 1.00 94.44 83 VAL A C 1
ATOM 663 O O . VAL A 1 83 ? 8.112 -5.258 -9.810 1.00 94.44 83 VAL A O 1
ATOM 666 N N . SER A 1 84 ? 9.266 -3.714 -8.676 1.00 95.31 84 SER A N 1
ATOM 667 C CA . SER A 1 84 ? 10.183 -4.683 -8.063 1.00 95.31 84 SER A CA 1
ATOM 668 C C . SER A 1 84 ? 9.488 -5.472 -6.952 1.00 95.31 84 SER A C 1
ATOM 670 O O . SER A 1 84 ? 8.834 -4.874 -6.094 1.00 95.31 84 SER A O 1
ATOM 672 N N . LYS A 1 85 ? 9.705 -6.793 -6.926 1.00 96.06 85 LYS A N 1
ATOM 673 C CA . LYS A 1 85 ? 9.218 -7.704 -5.877 1.00 96.06 85 LYS A CA 1
ATOM 674 C C . LYS A 1 85 ? 9.678 -7.264 -4.488 1.00 96.06 85 LYS A C 1
ATOM 676 O O . LYS A 1 85 ? 8.858 -7.116 -3.588 1.00 96.06 85 LYS A O 1
ATOM 681 N N . LYS A 1 86 ? 10.967 -6.931 -4.341 1.00 95.00 86 LYS A N 1
ATOM 682 C CA . LYS A 1 86 ? 11.546 -6.430 -3.080 1.00 95.00 86 LYS A CA 1
ATOM 683 C C . LYS A 1 86 ? 10.851 -5.154 -2.600 1.00 95.00 86 LYS A C 1
ATOM 685 O O . LYS A 1 86 ? 10.531 -5.021 -1.422 1.00 95.00 86 LYS A O 1
ATOM 690 N N . ARG A 1 87 ? 10.585 -4.215 -3.516 1.00 93.38 87 ARG A N 1
ATOM 691 C CA . ARG A 1 87 ? 9.878 -2.966 -3.187 1.00 93.38 87 ARG A CA 1
ATOM 692 C C . ARG A 1 87 ? 8.437 -3.232 -2.756 1.00 93.38 87 ARG A C 1
ATOM 694 O O . ARG A 1 87 ? 7.971 -2.599 -1.816 1.00 93.38 87 ARG A O 1
ATOM 701 N N . HIS A 1 88 ? 7.746 -4.143 -3.436 1.00 95.25 88 HIS A N 1
ATOM 702 C CA . HIS A 1 88 ? 6.382 -4.509 -3.076 1.00 95.25 88 HIS A CA 1
ATOM 703 C C . HIS A 1 88 ? 6.316 -5.164 -1.693 1.00 95.25 88 HIS A C 1
ATOM 705 O O . HIS A 1 88 ? 5.558 -4.692 -0.851 1.00 95.25 88 HIS A O 1
ATOM 711 N N . ALA A 1 89 ? 7.174 -6.153 -1.424 1.00 95.62 89 ALA A N 1
ATOM 712 C CA . ALA A 1 89 ? 7.256 -6.813 -0.123 1.00 95.62 89 ALA A CA 1
ATOM 713 C C . ALA A 1 89 ? 7.529 -5.816 1.016 1.00 95.62 89 ALA A C 1
ATOM 715 O O . ALA A 1 89 ? 6.838 -5.839 2.032 1.00 95.62 89 ALA A O 1
ATOM 716 N N . ARG A 1 90 ? 8.468 -4.874 0.820 1.00 95.88 90 ARG A N 1
ATOM 717 C CA . ARG A 1 90 ? 8.730 -3.799 1.792 1.00 95.88 90 ARG A CA 1
ATOM 718 C C . ARG A 1 90 ? 7.486 -2.943 2.047 1.00 95.88 90 ARG A C 1
ATOM 720 O O . ARG A 1 90 ? 7.194 -2.643 3.195 1.00 95.88 90 ARG A O 1
ATOM 727 N N . GLY A 1 91 ? 6.757 -2.562 0.998 1.00 93.75 91 GLY A N 1
ATOM 728 C CA . GLY A 1 91 ? 5.523 -1.782 1.135 1.00 93.75 91 GLY A CA 1
ATOM 729 C C . GLY A 1 91 ? 4.436 -2.527 1.913 1.00 93.75 91 GLY A C 1
ATOM 730 O O . GLY A 1 91 ? 3.820 -1.949 2.800 1.00 93.75 91 GLY A O 1
ATOM 731 N N . CYS A 1 92 ? 4.246 -3.820 1.636 1.00 93.25 92 CYS A N 1
ATOM 732 C CA . CYS A 1 92 ? 3.297 -4.661 2.369 1.00 93.25 92 CYS A CA 1
ATOM 733 C C . CYS A 1 92 ? 3.688 -4.841 3.839 1.00 93.25 92 CYS A C 1
ATOM 735 O O . CYS A 1 92 ? 2.815 -4.846 4.701 1.00 93.25 92 CYS A O 1
ATOM 737 N N . LYS A 1 93 ? 4.987 -4.967 4.130 1.00 93.94 93 LYS A N 1
ATOM 738 C CA . LYS A 1 93 ? 5.496 -5.050 5.502 1.00 93.94 93 LYS A CA 1
ATOM 739 C C . LYS A 1 93 ? 5.234 -3.748 6.267 1.00 93.94 93 LYS A C 1
ATOM 741 O O . LYS A 1 93 ? 4.571 -3.787 7.295 1.00 93.94 93 LYS A O 1
ATOM 746 N N . LEU A 1 94 ? 5.631 -2.604 5.705 1.00 93.12 94 LEU A N 1
ATOM 747 C CA . LEU A 1 94 ? 5.407 -1.288 6.319 1.00 93.12 94 LEU A CA 1
ATOM 748 C C . LEU A 1 94 ? 3.920 -0.988 6.547 1.00 93.12 94 LEU A C 1
ATOM 750 O O . LEU A 1 94 ? 3.561 -0.411 7.565 1.00 93.12 94 LEU A O 1
ATOM 754 N N . TYR A 1 95 ? 3.042 -1.410 5.632 1.00 91.50 95 TYR A N 1
ATOM 755 C CA . TYR A 1 95 ? 1.594 -1.243 5.789 1.00 91.50 95 TYR A CA 1
ATOM 756 C C . TYR A 1 95 ? 1.053 -1.934 7.054 1.00 91.50 95 TYR A C 1
ATOM 758 O O . TYR A 1 95 ? 0.223 -1.358 7.754 1.00 91.50 95 TYR A O 1
ATOM 766 N N . LYS A 1 96 ? 1.577 -3.125 7.374 1.00 89.38 96 LYS A N 1
ATOM 767 C CA . LYS A 1 96 ? 1.223 -3.903 8.574 1.00 89.38 96 LYS A CA 1
ATOM 768 C C . LYS A 1 96 ? 1.939 -3.430 9.841 1.00 89.38 96 LYS A C 1
ATOM 770 O O . LYS A 1 96 ? 1.419 -3.593 10.943 1.00 89.38 96 LYS A O 1
ATOM 775 N N . GLU A 1 97 ? 3.157 -2.910 9.709 1.00 88.62 97 GLU A N 1
ATOM 776 C CA . GLU A 1 97 ? 3.943 -2.393 10.838 1.00 88.62 97 GLU A CA 1
ATOM 777 C C . GLU A 1 97 ? 3.393 -1.057 11.334 1.00 88.62 97 GLU A C 1
ATOM 779 O O . GLU A 1 97 ? 3.201 -0.884 12.532 1.00 88.62 97 GLU A O 1
ATOM 784 N N . ASN A 1 98 ? 3.034 -0.159 10.415 1.00 87.88 98 ASN A N 1
ATOM 785 C CA . ASN A 1 98 ? 2.450 1.140 10.748 1.00 87.88 98 ASN A CA 1
ATOM 786 C C . ASN A 1 98 ? 1.001 1.035 11.267 1.00 87.88 98 ASN A C 1
ATOM 788 O O . ASN A 1 98 ? 0.426 2.040 11.674 1.00 87.88 98 ASN A O 1
ATOM 792 N N . GLY A 1 99 ? 0.386 -0.155 11.225 1.00 87.19 99 GLY A N 1
ATOM 793 C CA . GLY A 1 99 ? -0.989 -0.383 11.684 1.00 87.19 99 GLY A CA 1
ATOM 794 C C . GLY A 1 99 ? -2.068 0.261 10.805 1.00 87.19 99 GLY A C 1
ATOM 795 O O . GLY A 1 99 ? -3.193 0.472 11.268 1.00 87.19 99 GLY A O 1
ATOM 796 N N . LEU A 1 100 ? -1.731 0.596 9.554 1.00 89.06 100 LEU A N 1
ATOM 797 C CA . LEU A 1 100 ? -2.656 1.206 8.591 1.00 89.06 100 LEU A CA 1
ATOM 798 C C . LEU A 1 100 ? -3.723 0.216 8.116 1.00 89.06 100 LEU A C 1
ATOM 800 O O . LEU A 1 100 ? -4.841 0.617 7.810 1.00 89.06 100 LEU A O 1
ATOM 804 N N . ASP A 1 101 ? -3.381 -1.069 8.067 1.00 90.50 101 ASP A N 1
ATOM 805 C CA . ASP A 1 101 ? -4.311 -2.173 7.823 1.00 90.50 101 ASP A CA 1
ATOM 806 C C . ASP A 1 101 ? -5.488 -2.150 8.798 1.00 90.50 101 ASP A C 1
ATOM 808 O O . ASP A 1 101 ? -6.648 -2.192 8.390 1.00 90.50 101 ASP A O 1
ATOM 812 N N . LYS A 1 102 ? -5.188 -1.990 10.084 1.00 91.75 102 LYS A N 1
ATOM 813 C CA . LYS A 1 102 ? -6.193 -1.958 11.145 1.00 91.75 102 LYS A CA 1
ATOM 814 C C . LYS A 1 102 ? -7.021 -0.691 11.132 1.00 91.75 102 LYS A C 1
ATOM 816 O O . LYS A 1 102 ? -8.217 -0.759 11.371 1.00 91.75 102 LYS A O 1
ATOM 821 N N . TRP A 1 103 ? -6.394 0.455 10.869 1.00 92.44 103 TRP A N 1
ATOM 822 C CA . TRP A 1 103 ? -7.124 1.717 10.767 1.00 92.44 103 TRP A CA 1
ATOM 823 C C . TRP A 1 103 ? -8.152 1.656 9.635 1.00 92.44 103 TRP A C 1
ATOM 825 O O . TRP A 1 103 ? -9.318 1.971 9.839 1.00 92.44 103 TRP A O 1
ATOM 835 N N . MET A 1 104 ? -7.744 1.165 8.460 1.00 93.50 104 MET A N 1
ATOM 836 C CA . MET A 1 104 ? -8.651 0.988 7.324 1.00 93.50 104 MET A CA 1
ATOM 837 C C . MET A 1 104 ? -9.789 0.009 7.638 1.00 93.50 104 MET A C 1
ATOM 839 O O . MET A 1 104 ? -10.929 0.280 7.272 1.00 93.50 104 MET A O 1
ATOM 843 N N . ALA A 1 105 ? -9.496 -1.098 8.330 1.00 93.38 105 ALA A N 1
ATOM 844 C CA . ALA A 1 105 ? -10.515 -2.054 8.760 1.00 93.38 105 ALA A CA 1
ATOM 845 C C . ALA A 1 105 ? -11.501 -1.438 9.767 1.00 93.38 105 ALA A C 1
ATOM 847 O O . ALA A 1 105 ? -12.705 -1.606 9.611 1.00 93.38 105 ALA A O 1
ATOM 848 N N . ALA A 1 106 ? -11.009 -0.672 10.745 1.00 94.44 106 ALA A N 1
ATOM 849 C CA . ALA A 1 106 ? -11.845 0.021 11.722 1.00 94.44 106 ALA A CA 1
ATOM 850 C C . ALA A 1 106 ? -12.774 1.040 11.049 1.00 94.44 106 ALA A C 1
ATOM 852 O O . ALA A 1 106 ? -13.968 1.042 11.324 1.00 94.44 106 ALA A O 1
ATOM 853 N N . VAL A 1 107 ? -12.257 1.849 10.113 1.00 94.06 107 VAL A N 1
ATOM 854 C CA . VAL A 1 107 ? -13.076 2.791 9.329 1.00 94.06 107 VAL A CA 1
ATOM 855 C C . VAL A 1 107 ? -14.175 2.044 8.579 1.00 94.06 107 VAL A C 1
ATOM 857 O O . VAL A 1 107 ? -15.328 2.462 8.610 1.00 94.06 107 VAL A O 1
ATOM 860 N N . GLN A 1 108 ? -13.830 0.941 7.910 1.00 93.75 108 GLN A N 1
ATOM 861 C CA . GLN A 1 108 ? -14.785 0.155 7.135 1.00 93.75 108 GLN A CA 1
ATOM 862 C C . GLN A 1 108 ? -15.895 -0.423 8.026 1.00 93.75 108 GLN A C 1
ATOM 864 O O . GLN A 1 108 ? -17.067 -0.249 7.712 1.00 93.75 108 GLN A O 1
ATOM 869 N N . GLN A 1 109 ? -15.536 -0.997 9.176 1.00 93.94 109 GLN A N 1
ATOM 870 C CA . GLN A 1 109 ? -16.502 -1.499 10.154 1.00 93.94 109 GLN A CA 1
ATOM 871 C C . GLN A 1 109 ? -17.396 -0.383 10.706 1.00 93.94 109 GLN A C 1
ATOM 873 O O . GLN A 1 109 ? -18.588 -0.575 10.878 1.00 93.94 109 GLN A O 1
ATOM 878 N N . THR A 1 110 ? -16.858 0.800 11.020 1.00 93.56 110 THR A N 1
ATOM 879 C CA . THR A 1 110 ? -17.682 1.933 11.487 1.00 93.56 110 THR A CA 1
ATOM 880 C C . THR A 1 110 ? -18.666 2.400 10.417 1.00 93.56 110 THR A C 1
ATOM 882 O O . THR A 1 110 ? -19.794 2.760 10.740 1.00 93.56 110 THR A O 1
ATOM 885 N N . LYS A 1 111 ? -18.276 2.375 9.137 1.00 93.81 111 LYS A N 1
ATOM 886 C CA . LYS A 1 111 ? -19.202 2.691 8.040 1.00 93.81 111 LYS A CA 1
ATOM 887 C C . LYS A 1 111 ? -20.325 1.673 7.927 1.00 93.81 111 LYS A C 1
ATOM 889 O O . LYS A 1 111 ? -21.451 2.078 7.671 1.00 93.81 111 LYS A O 1
ATOM 894 N N . GLU A 1 112 ? -20.008 0.394 8.089 1.00 93.25 112 GLU A N 1
ATOM 895 C CA . GLU A 1 112 ? -20.986 -0.694 8.042 1.00 93.25 112 GLU A CA 1
ATOM 896 C C . GLU A 1 112 ? -21.989 -0.582 9.194 1.00 93.25 112 GLU A C 1
ATOM 898 O O . GLU A 1 112 ? -23.188 -0.555 8.935 1.00 93.25 112 GLU A O 1
ATOM 903 N N . ASP A 1 113 ? -21.519 -0.380 10.428 1.00 92.44 113 ASP A N 1
ATOM 904 C CA . ASP A 1 113 ? -22.385 -0.237 11.609 1.00 92.44 113 ASP A CA 1
ATOM 905 C C . ASP A 1 113 ? -23.339 0.961 11.518 1.00 92.44 113 ASP A C 1
ATOM 907 O O . ASP A 1 113 ? -24.468 0.904 11.996 1.00 92.44 113 ASP A O 1
ATOM 911 N N . LEU A 1 114 ? -22.882 2.061 10.915 1.00 91.12 114 LEU A N 1
ATOM 912 C CA . LEU A 1 114 ? -23.683 3.274 10.745 1.00 91.12 114 LEU A CA 1
ATOM 913 C C . LEU A 1 114 ? -24.453 3.308 9.415 1.00 91.12 114 LEU A C 1
ATOM 915 O O . LEU A 1 114 ? -25.139 4.290 9.141 1.00 91.12 114 LEU A O 1
ATOM 919 N N . GLY A 1 115 ? -24.309 2.288 8.560 1.00 92.12 115 GLY A N 1
ATOM 920 C CA . GLY A 1 115 ? -24.945 2.240 7.240 1.00 92.12 115 GLY A CA 1
ATOM 921 C C . GLY A 1 115 ? -24.513 3.365 6.287 1.00 92.12 115 GLY A C 1
ATOM 922 O O . GLY A 1 115 ? -25.271 3.757 5.401 1.00 92.12 115 GLY A O 1
ATOM 923 N N . LEU A 1 116 ? -23.311 3.925 6.458 1.00 90.00 116 LEU A N 1
ATOM 924 C CA . LEU A 1 116 ? -22.859 5.098 5.706 1.00 90.00 116 LEU A CA 1
ATOM 925 C C . LEU A 1 116 ? -22.251 4.711 4.353 1.00 90.00 116 LEU A C 1
ATOM 927 O O . LEU A 1 116 ? -21.165 4.127 4.263 1.00 90.00 116 LEU A O 1
ATOM 931 N N . THR A 1 117 ? -22.906 5.133 3.273 1.00 90.12 117 THR A N 1
ATOM 932 C CA . THR A 1 117 ? -22.419 4.958 1.900 1.00 90.12 117 THR A CA 1
ATOM 933 C C . THR A 1 117 ? -21.638 6.177 1.408 1.00 90.12 117 THR A C 1
ATOM 935 O O . THR A 1 117 ? -21.977 7.315 1.716 1.00 90.12 117 THR A O 1
ATOM 938 N N . GLY A 1 118 ? -20.605 5.955 0.590 1.00 89.19 118 GLY A N 1
ATOM 939 C CA . GLY A 1 118 ? -19.829 7.042 -0.018 1.00 89.19 118 GLY A CA 1
ATOM 940 C C . GLY A 1 118 ? -18.713 7.597 0.872 1.00 89.19 118 GLY A C 1
ATOM 941 O O . GLY A 1 118 ? -18.104 6.865 1.662 1.00 89.19 118 GLY A O 1
ATOM 942 N N . PHE A 1 119 ? -18.374 8.869 0.669 1.00 90.12 119 PHE A N 1
ATOM 943 C CA . PHE A 1 119 ? -17.335 9.575 1.418 1.00 90.12 119 PHE A CA 1
ATOM 944 C C . PHE A 1 119 ? -17.921 10.177 2.699 1.00 90.12 119 PHE A C 1
ATOM 946 O O . PHE A 1 119 ? -18.951 10.840 2.648 1.00 90.12 119 PHE A O 1
ATOM 953 N N . VAL A 1 120 ? -17.243 9.972 3.830 1.00 89.12 120 VAL A N 1
ATOM 954 C CA . VAL A 1 120 ? -17.630 10.537 5.129 1.00 89.12 120 VAL A CA 1
ATOM 955 C C . VAL A 1 120 ? -16.494 11.425 5.612 1.00 89.12 120 VAL A C 1
ATOM 957 O O . VAL A 1 120 ? -15.335 10.999 5.645 1.00 89.12 120 VAL A O 1
ATOM 960 N N . LEU A 1 121 ? -16.823 12.663 5.973 1.00 87.12 121 LEU A N 1
ATOM 961 C CA . LEU A 1 121 ? -15.848 13.602 6.501 1.00 87.12 121 LEU A CA 1
ATOM 9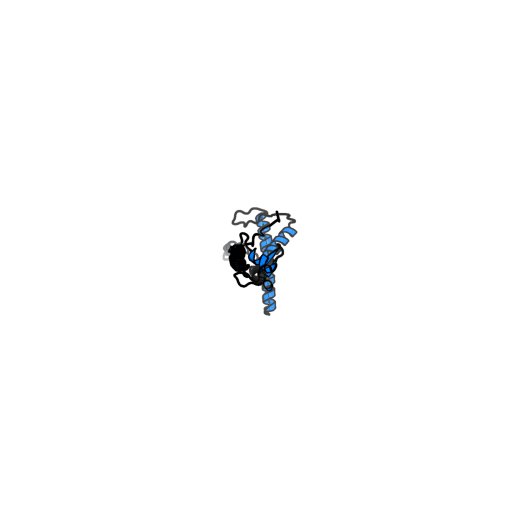62 C C . LEU A 1 121 ? -15.482 13.208 7.937 1.00 87.12 121 LEU A C 1
ATOM 964 O O . LEU A 1 121 ? -16.326 13.172 8.827 1.00 87.12 121 LEU A O 1
ATOM 968 N N . MET A 1 122 ? -14.204 12.907 8.151 1.00 87.56 122 MET A N 1
ATOM 969 C CA . MET A 1 122 ? -13.653 12.610 9.470 1.00 87.56 122 MET A CA 1
ATOM 970 C C . MET A 1 122 ? -12.875 13.819 9.962 1.00 87.56 122 MET A C 1
ATOM 972 O O . MET A 1 122 ? -11.824 14.150 9.405 1.00 87.56 122 MET A O 1
ATOM 976 N N . LYS A 1 123 ? -13.368 14.464 11.016 1.00 88.12 123 LYS A N 1
ATOM 977 C CA . LYS A 1 123 ? -12.665 15.561 11.674 1.00 88.12 123 LYS A CA 1
ATOM 978 C C . LYS A 1 123 ? -12.528 15.290 13.157 1.00 88.12 123 LYS A C 1
ATOM 980 O O . LYS A 1 123 ? -13.441 14.804 13.818 1.00 88.12 123 LYS A O 1
ATOM 985 N N . LYS A 1 124 ? -11.362 15.655 13.673 1.00 87.06 124 LYS A N 1
ATOM 986 C CA . LYS A 1 124 ? -11.128 15.707 15.107 1.00 87.06 124 LYS A CA 1
ATOM 987 C C . LYS A 1 124 ? -11.888 16.890 15.715 1.00 87.06 124 LYS A C 1
ATOM 989 O O . LYS A 1 124 ? -12.014 17.915 15.037 1.00 87.06 124 LYS A O 1
ATOM 994 N N . PRO A 1 125 ? -12.314 16.795 16.985 1.00 83.75 125 PRO A N 1
ATOM 995 C CA . PRO A 1 125 ? -12.976 17.909 17.662 1.00 83.75 125 PRO A CA 1
ATOM 996 C C . PRO A 1 125 ? -12.076 19.155 17.719 1.00 83.75 125 PRO A C 1
ATOM 998 O O . PRO A 1 125 ? -12.543 20.256 17.453 1.00 83.75 125 PRO A O 1
ATOM 1001 N N . GLU A 1 126 ? -10.767 18.971 17.934 1.00 84.19 126 GLU A N 1
ATOM 1002 C CA . GLU A 1 126 ? -9.760 20.049 17.983 1.00 84.19 126 GLU A CA 1
ATOM 1003 C C . GLU A 1 126 ? -9.631 20.853 16.676 1.00 84.19 126 GLU A C 1
ATOM 1005 O O . GLU A 1 126 ? -9.250 22.016 16.699 1.00 84.19 126 GLU A O 1
ATOM 1010 N N . ASN A 1 127 ? -10.010 20.265 15.537 1.00 84.00 127 ASN A N 1
ATOM 1011 C CA . ASN A 1 127 ? -9.923 20.897 14.217 1.00 84.00 127 ASN A CA 1
ATOM 1012 C C . ASN A 1 127 ? -11.292 21.396 13.719 1.00 84.00 127 ASN A C 1
ATOM 1014 O O . ASN A 1 127 ? -11.546 21.438 12.512 1.00 84.00 127 ASN A O 1
ATOM 1018 N N . GLY A 1 128 ? -12.204 21.712 14.644 1.00 83.06 128 GLY A N 1
ATOM 1019 C CA . GLY A 1 128 ? -13.529 22.247 14.330 1.00 83.06 128 GLY A CA 1
ATOM 1020 C C . GLY A 1 128 ? -14.498 21.230 13.718 1.00 83.06 128 GLY A C 1
ATOM 1021 O O . GLY A 1 128 ? -15.424 21.629 13.012 1.00 83.06 128 GLY A O 1
ATOM 1022 N N . GLY A 1 129 ? -14.284 19.927 13.942 1.00 81.62 129 GLY A N 1
ATOM 1023 C CA . GLY A 1 129 ? -15.262 18.895 13.584 1.00 81.62 129 GLY A CA 1
ATOM 1024 C C . GLY A 1 129 ? -16.545 19.042 14.401 1.00 81.62 129 GLY A C 1
ATOM 1025 O O . GLY A 1 129 ? -16.484 19.374 15.585 1.00 81.62 129 GLY A O 1
ATOM 1026 N N . LYS A 1 130 ? -17.710 18.792 13.792 1.00 83.69 130 LYS A N 1
ATOM 1027 C CA . LYS A 1 130 ? -19.009 18.955 14.472 1.00 83.69 130 LYS A CA 1
ATOM 1028 C C . LYS A 1 130 ? -19.891 17.714 14.350 1.00 83.69 130 LYS A C 1
ATOM 1030 O O . LYS A 1 130 ? -19.912 17.037 13.325 1.00 83.69 130 LYS A O 1
ATOM 1035 N N . GLY A 1 131 ? -20.652 17.440 15.412 1.00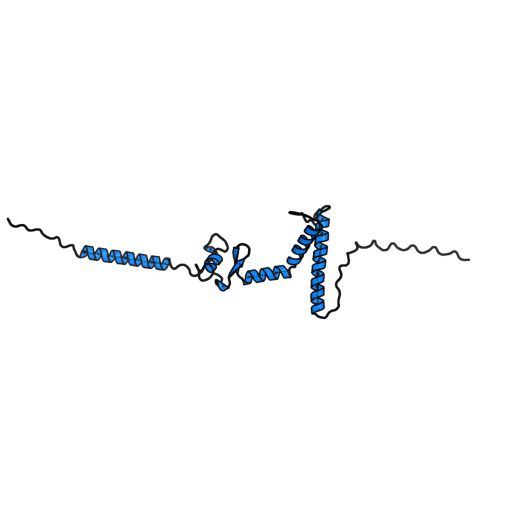 85.56 131 GLY A N 1
ATOM 1036 C CA . GLY A 1 131 ? -21.730 16.449 15.423 1.00 85.56 131 GLY A CA 1
ATOM 1037 C C . GLY A 1 131 ? -21.297 15.052 14.966 1.00 85.56 131 GLY A C 1
ATOM 1038 O O . GLY A 1 131 ? -20.467 14.405 15.607 1.00 85.56 131 GLY A O 1
ATOM 1039 N N . GLY A 1 132 ? -21.887 14.581 13.864 1.00 83.75 132 GLY A N 1
ATOM 1040 C CA . GLY A 1 132 ? -21.670 13.235 13.323 1.00 83.75 132 GLY A CA 1
ATOM 1041 C C . GLY A 1 132 ? -20.230 12.945 12.886 1.00 83.75 132 GLY A C 1
ATOM 1042 O O . GLY A 1 132 ? -19.781 11.811 13.021 1.00 83.75 132 GLY A O 1
ATOM 1043 N N . GLU A 1 133 ? -19.474 13.956 12.447 1.00 87.00 133 GLU A N 1
ATOM 1044 C CA . GLU A 1 133 ? -18.075 13.801 12.011 1.00 87.00 133 GLU A CA 1
ATOM 1045 C C . GLU A 1 133 ? -17.170 13.354 13.167 1.00 87.00 133 GLU A C 1
ATOM 1047 O O . GLU A 1 133 ? -16.313 12.479 13.016 1.00 87.00 133 GLU A O 1
ATOM 1052 N N . VAL A 1 134 ? -17.395 13.953 14.340 1.00 88.25 134 VAL A N 1
ATOM 1053 C CA . VAL A 1 134 ? -16.640 13.671 15.564 1.00 88.25 134 VAL A CA 1
ATOM 1054 C C . VAL A 1 134 ? -17.037 12.309 16.119 1.00 88.25 134 VAL A C 1
ATOM 1056 O O . VAL A 1 134 ? -16.158 11.530 16.479 1.00 88.25 134 VAL A O 1
ATOM 1059 N N . LYS A 1 135 ? -18.338 11.982 16.117 1.00 89.06 135 LYS A N 1
ATOM 1060 C CA . LYS A 1 135 ? -18.836 10.662 16.540 1.00 89.06 135 LYS A CA 1
ATOM 1061 C C . LYS A 1 135 ? -18.246 9.539 15.688 1.00 89.06 135 LYS A C 1
ATOM 1063 O O . LYS A 1 135 ? -17.740 8.559 16.228 1.00 89.06 135 LYS A O 1
ATOM 1068 N N . PHE A 1 136 ? -18.238 9.710 14.365 1.00 91.62 136 PHE A N 1
ATOM 1069 C CA . PHE A 1 136 ? -17.636 8.747 13.444 1.00 91.62 136 PHE A CA 1
ATOM 1070 C C . PHE A 1 136 ? -16.139 8.555 13.722 1.00 91.62 136 PHE A C 1
ATOM 1072 O O . PHE A 1 136 ? -15.636 7.427 13.760 1.00 91.62 136 PHE A O 1
ATOM 1079 N N . TYR A 1 137 ? -15.415 9.657 13.942 1.00 90.81 137 TYR A N 1
ATOM 1080 C CA . TYR A 1 137 ? -13.995 9.618 14.278 1.00 90.81 137 TYR A CA 1
ATOM 1081 C C . TYR A 1 137 ? -13.734 8.890 15.609 1.00 90.81 137 TYR A C 1
ATOM 1083 O O . TYR A 1 137 ? -12.851 8.034 15.665 1.00 90.81 137 TYR A O 1
ATOM 1091 N N . GLN A 1 138 ? -14.523 9.172 16.651 1.00 90.44 138 GLN A N 1
ATOM 1092 C CA . GLN A 1 138 ? -14.416 8.533 17.970 1.00 90.44 138 GLN A CA 1
ATOM 1093 C C . GLN A 1 138 ? -14.680 7.023 17.905 1.00 90.44 138 GLN A C 1
ATOM 1095 O O . GLN A 1 138 ? -13.827 6.247 18.326 1.00 90.44 138 GLN A O 1
ATOM 1100 N N . GLN A 1 139 ? -15.781 6.591 17.281 1.00 91.62 139 GLN A N 1
ATOM 1101 C CA . GLN A 1 139 ? -16.090 5.162 17.125 1.00 91.62 139 GLN A CA 1
ATOM 1102 C C . GLN A 1 139 ? -15.003 4.421 16.334 1.00 91.62 139 GLN A C 1
ATOM 1104 O O . GLN A 1 139 ? -14.601 3.308 16.674 1.00 91.62 139 GLN A O 1
ATOM 1109 N N . THR A 1 140 ? -14.467 5.058 15.289 1.00 93.12 140 THR A N 1
ATOM 1110 C CA . THR A 1 140 ? -13.352 4.497 14.516 1.00 93.12 140 THR A CA 1
ATOM 1111 C C . THR A 1 140 ? -12.085 4.364 15.362 1.00 93.12 140 THR A C 1
ATOM 1113 O O . THR A 1 140 ? -11.401 3.340 15.282 1.00 93.12 140 THR A O 1
ATOM 1116 N N . LEU A 1 141 ? -11.767 5.370 16.184 1.00 91.06 141 LEU A N 1
ATOM 1117 C CA . LEU A 1 141 ? -10.636 5.307 17.109 1.00 91.06 141 LEU A CA 1
ATOM 1118 C C . LEU A 1 141 ? -10.789 4.155 18.098 1.00 91.06 141 LEU A C 1
ATOM 1120 O O . LEU A 1 141 ? -9.839 3.398 18.271 1.00 91.06 141 LEU A O 1
ATOM 1124 N N . GLU A 1 142 ? -11.959 3.996 18.712 1.00 90.50 142 GLU A N 1
ATOM 1125 C CA . GLU A 1 142 ? -12.225 2.923 19.675 1.00 90.50 142 GLU A CA 1
ATOM 1126 C C . GLU A 1 142 ? -12.004 1.541 19.055 1.00 90.50 142 GLU A C 1
ATOM 1128 O O . GLU A 1 142 ? -11.237 0.736 19.590 1.00 90.50 142 GLU A O 1
ATOM 1133 N N . LYS A 1 143 ? -12.565 1.289 17.865 1.00 92.44 143 LYS A N 1
ATOM 1134 C CA . LYS A 1 143 ? -12.349 0.031 17.127 1.00 92.44 143 LYS A CA 1
ATOM 1135 C C . LYS A 1 143 ? -10.884 -0.196 16.760 1.00 92.44 143 LYS A C 1
ATOM 1137 O O . LYS A 1 143 ? -10.369 -1.318 16.853 1.00 92.44 143 LYS A O 1
ATOM 1142 N N . TRP A 1 144 ? -10.183 0.862 16.352 1.00 93.00 144 TRP A N 1
ATOM 1143 C CA . TRP A 1 144 ? -8.762 0.785 16.028 1.00 93.00 144 TRP A CA 1
ATOM 1144 C C . TRP A 1 144 ? -7.907 0.474 17.263 1.00 93.00 144 TRP A C 1
ATOM 1146 O O . TRP A 1 144 ? -7.047 -0.411 17.206 1.00 93.00 144 TRP A O 1
ATOM 1156 N N . PHE A 1 145 ? -8.162 1.146 18.388 1.00 90.62 145 PHE A N 1
ATOM 1157 C CA . PHE A 1 145 ? -7.484 0.896 19.657 1.00 90.62 145 PHE A CA 1
ATOM 1158 C C . PHE A 1 145 ? -7.762 -0.516 20.179 1.00 90.62 145 PHE A C 1
ATOM 1160 O O . PHE A 1 145 ? -6.812 -1.212 20.547 1.00 90.62 145 PHE A O 1
ATOM 1167 N N . ALA A 1 146 ? -9.010 -0.987 20.116 1.00 88.25 146 ALA A N 1
ATOM 1168 C CA . ALA A 1 146 ? -9.376 -2.358 20.472 1.00 88.25 146 ALA A CA 1
ATOM 1169 C C . ALA A 1 146 ? -8.578 -3.381 19.642 1.00 88.25 146 ALA A C 1
ATOM 1171 O O . ALA A 1 146 ? -7.918 -4.269 20.185 1.00 88.25 146 ALA A O 1
ATOM 1172 N N . SER A 1 147 ? -8.509 -3.183 18.322 1.00 88.06 147 SER A N 1
ATOM 1173 C CA . SER A 1 147 ? -7.715 -4.023 17.410 1.00 88.06 147 SER A CA 1
ATOM 1174 C C . SER A 1 147 ? -6.203 -3.952 17.678 1.00 88.06 147 SER A C 1
ATOM 1176 O O . SER A 1 147 ? -5.444 -4.895 17.404 1.00 88.06 147 SER A O 1
ATOM 1178 N N . LYS A 1 148 ? -5.702 -2.815 18.173 1.00 86.69 148 LYS A N 1
ATOM 1179 C CA . LYS A 1 148 ? -4.293 -2.640 18.551 1.00 86.69 148 LYS A CA 1
ATOM 1180 C C . LYS A 1 148 ? -3.974 -3.433 19.818 1.00 86.69 148 LYS A C 1
ATOM 1182 O O . LYS A 1 148 ? -3.010 -4.199 19.814 1.00 86.69 148 LYS A O 1
ATOM 1187 N N . ILE A 1 149 ? -4.827 -3.326 20.830 1.00 86.88 149 ILE A N 1
ATOM 1188 C CA . ILE A 1 149 ? -4.716 -4.044 22.104 1.00 86.88 149 ILE A CA 1
ATOM 1189 C C . ILE A 1 149 ? -4.864 -5.549 21.925 1.00 86.88 149 ILE A C 1
ATOM 1191 O O . ILE A 1 149 ? -4.104 -6.311 22.518 1.00 86.88 149 ILE A O 1
ATOM 1195 N N . GLN A 1 150 ? -5.746 -6.003 21.035 1.00 86.44 150 GLN A N 1
ATOM 1196 C CA . GLN A 1 150 ? -5.869 -7.424 20.714 1.00 86.44 150 GLN A CA 1
ATOM 1197 C C . GLN A 1 150 ? -4.561 -8.004 20.148 1.00 86.44 150 GLN A C 1
ATOM 1199 O O . GLN A 1 150 ? -4.158 -9.110 20.494 1.00 86.44 150 GLN A O 1
ATOM 1204 N N . ARG A 1 151 ? -3.834 -7.248 19.317 1.00 86.44 151 ARG A N 1
ATOM 1205 C CA . ARG A 1 151 ? -2.512 -7.693 18.843 1.00 86.44 151 ARG A CA 1
ATOM 1206 C C . ARG A 1 151 ? -1.479 -7.688 19.954 1.00 86.44 151 ARG A C 1
ATOM 1208 O O . ARG A 1 151 ? -0.690 -8.620 20.018 1.00 86.44 151 ARG A O 1
ATOM 1215 N N . MET A 1 152 ? -1.463 -6.654 20.791 1.00 85.38 152 MET A N 1
ATOM 1216 C CA . MET A 1 152 ? -0.518 -6.592 21.905 1.00 85.38 152 MET A CA 1
ATOM 1217 C C . MET A 1 152 ? -0.750 -7.742 22.896 1.00 85.38 152 MET A C 1
ATOM 1219 O O . MET A 1 152 ? 0.200 -8.402 23.304 1.00 85.38 152 MET A O 1
ATOM 1223 N N . SER A 1 153 ? -2.007 -8.054 23.210 1.00 87.62 153 SER A N 1
ATOM 1224 C CA . SER A 1 153 ? -2.354 -9.211 24.042 1.00 87.62 153 SER A CA 1
ATOM 1225 C C . SER A 1 153 ? -1.982 -10.540 23.377 1.00 87.62 153 SER A C 1
ATOM 1227 O O . SER A 1 153 ? -1.439 -11.411 24.049 1.00 87.62 153 SER A O 1
ATOM 1229 N N . GLN A 1 154 ? -2.164 -10.696 22.060 1.00 86.88 154 GLN A N 1
ATOM 1230 C CA . GLN A 1 154 ? -1.677 -11.879 21.334 1.00 86.88 154 GLN A CA 1
ATOM 1231 C C . GLN A 1 154 ? -0.150 -12.017 21.395 1.00 86.88 154 GLN A C 1
ATOM 1233 O O . GLN A 1 154 ? 0.349 -13.120 21.604 1.00 86.88 154 GLN A O 1
ATOM 1238 N N . THR A 1 155 ? 0.600 -10.918 21.250 1.00 86.94 155 THR A N 1
ATOM 1239 C CA . THR A 1 155 ? 2.066 -10.954 21.371 1.00 86.94 155 THR A CA 1
ATOM 1240 C C . THR A 1 155 ? 2.519 -11.298 22.787 1.00 86.94 155 THR A C 1
ATOM 1242 O O . THR A 1 155 ? 3.434 -12.099 22.934 1.00 86.94 155 THR A O 1
ATOM 1245 N N . LEU A 1 156 ? 1.845 -10.765 23.814 1.00 87.06 156 LEU A N 1
ATOM 1246 C CA . LEU A 1 156 ? 2.125 -11.081 25.220 1.00 87.06 156 LEU A CA 1
ATOM 1247 C C . LEU A 1 156 ? 1.824 -12.549 25.543 1.00 87.06 156 LEU A C 1
ATOM 1249 O O . LEU A 1 156 ? 2.622 -13.219 26.194 1.00 87.06 156 LEU A O 1
ATOM 1253 N N . LYS A 1 157 ? 0.714 -13.080 25.018 1.00 87.12 157 LYS A N 1
ATOM 1254 C CA . LYS A 1 157 ? 0.370 -14.500 25.154 1.00 87.12 157 LYS A CA 1
ATOM 1255 C C . LYS A 1 157 ? 1.416 -15.396 24.486 1.00 87.12 157 LYS A C 1
ATOM 1257 O O . LYS A 1 157 ? 1.790 -16.419 25.049 1.00 87.12 157 LYS A O 1
ATOM 1262 N N . GLY A 1 158 ? 1.916 -14.999 23.314 1.00 86.75 158 GLY A N 1
ATOM 1263 C CA . GLY A 1 158 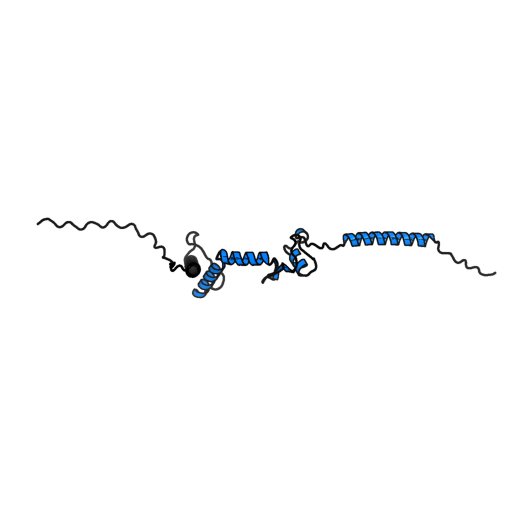? 2.988 -15.707 22.608 1.00 86.75 158 GLY A CA 1
ATOM 1264 C C . GLY A 1 158 ? 4.337 -15.685 23.335 1.00 86.75 158 GLY A C 1
ATOM 1265 O O . GLY A 1 158 ? 5.127 -16.603 23.153 1.00 86.75 158 GLY A O 1
ATOM 1266 N N . SER A 1 159 ? 4.589 -14.684 24.185 1.00 87.06 159 SER A N 1
ATOM 1267 C CA . SER A 1 159 ? 5.780 -14.613 25.042 1.00 87.06 159 SER A CA 1
ATOM 1268 C C . SER A 1 159 ? 5.581 -15.249 26.426 1.00 87.06 159 SER A C 1
ATOM 1270 O O . SER A 1 159 ? 6.427 -15.067 27.294 1.00 87.06 159 SER A O 1
ATOM 1272 N N . GLY A 1 160 ? 4.458 -15.941 26.665 1.00 86.31 160 GLY A N 1
ATOM 1273 C CA . GLY A 1 160 ? 4.147 -16.595 27.943 1.00 86.31 160 GLY A CA 1
ATOM 1274 C C . GLY A 1 160 ? 3.670 -15.659 29.062 1.00 86.31 160 GLY A C 1
ATOM 1275 O O . GLY A 1 160 ? 3.495 -16.103 30.192 1.00 86.31 160 GLY A O 1
ATOM 1276 N N . SER A 1 161 ? 3.432 -14.374 28.776 1.00 82.62 161 SER A N 1
ATOM 1277 C CA . SER A 1 161 ? 2.930 -13.414 29.765 1.00 82.62 161 SER A CA 1
ATOM 1278 C C . SER A 1 161 ? 1.405 -13.496 29.895 1.00 82.62 161 SER A C 1
ATOM 1280 O O . SER A 1 161 ? 0.689 -13.552 28.894 1.00 82.62 161 SER A O 1
ATOM 1282 N N . GLN A 1 162 ? 0.895 -13.455 31.131 1.00 78.88 162 GLN A N 1
ATOM 1283 C CA . GLN A 1 162 ? -0.547 -13.428 31.425 1.00 78.88 162 GLN A CA 1
ATOM 1284 C C . GLN A 1 162 ? -1.134 -12.011 31.556 1.00 78.88 162 GLN A C 1
ATOM 1286 O O . GLN A 1 162 ? -2.318 -11.858 31.863 1.00 78.88 162 GLN A O 1
ATOM 1291 N N . ALA A 1 163 ? -0.334 -10.967 31.319 1.00 77.56 163 ALA A N 1
ATOM 1292 C CA . ALA A 1 163 ? -0.787 -9.585 31.433 1.00 77.56 163 ALA A CA 1
ATOM 1293 C C . ALA A 1 163 ? -1.939 -9.286 30.452 1.00 77.56 163 ALA A C 1
ATOM 1295 O O . ALA A 1 163 ? -1.833 -9.521 29.244 1.00 77.56 163 ALA A O 1
ATOM 1296 N N . ARG A 1 164 ? -3.044 -8.735 30.972 1.00 73.50 164 ARG A N 1
ATOM 1297 C CA . ARG A 1 164 ? -4.192 -8.288 30.173 1.00 73.50 164 ARG A CA 1
ATOM 1298 C C . ARG A 1 164 ? -4.140 -6.777 29.999 1.00 73.50 164 ARG A C 1
ATOM 1300 O O . ARG A 1 164 ? -4.046 -6.036 30.969 1.00 73.50 164 ARG A O 1
ATOM 1307 N N . LEU A 1 165 ? -4.210 -6.332 28.750 1.00 76.00 165 LEU A N 1
ATOM 1308 C CA . LEU A 1 165 ? -4.259 -4.917 28.398 1.00 76.00 165 LEU A CA 1
ATOM 1309 C C . LEU A 1 165 ? -5.723 -4.501 28.227 1.00 76.00 165 LEU A C 1
ATOM 1311 O O . LEU A 1 165 ? -6.438 -5.113 27.433 1.00 76.00 165 LEU A O 1
ATOM 1315 N N . GLY A 1 166 ? -6.155 -3.482 28.967 1.00 70.75 166 GLY A N 1
ATOM 1316 C CA . GLY A 1 166 ? -7.496 -2.900 28.884 1.00 70.75 166 GLY A CA 1
ATOM 1317 C C . GLY A 1 166 ? -7.472 -1.483 28.309 1.00 70.75 166 GLY A C 1
ATOM 1318 O O . GLY A 1 166 ? -6.490 -0.759 28.470 1.00 70.75 166 GLY A O 1
ATOM 1319 N N . LEU A 1 167 ? -8.560 -1.083 27.642 1.00 66.19 167 LEU A N 1
ATOM 1320 C CA . LEU A 1 167 ? -8.858 0.330 27.402 1.00 66.19 167 LEU A CA 1
ATOM 1321 C C . LEU A 1 167 ? -9.627 0.845 28.604 1.00 66.19 167 LEU A C 1
ATOM 1323 O O . LEU A 1 167 ? -10.765 0.441 28.823 1.00 66.19 167 LEU A O 1
ATOM 1327 N N . HIS A 1 168 ? -9.012 1.742 29.361 1.00 63.28 168 HIS A N 1
ATOM 1328 C CA . HIS A 1 168 ? -9.753 2.549 30.312 1.00 63.28 168 HIS A CA 1
ATOM 1329 C C . HIS A 1 168 ? -10.236 3.789 29.559 1.00 63.28 168 HIS A C 1
ATOM 1331 O O . HIS A 1 168 ? -9.396 4.480 28.970 1.00 63.28 168 HIS A O 1
ATOM 1337 N N . PRO A 1 169 ? -11.551 4.079 29.521 1.00 58.84 169 PRO A N 1
ATOM 1338 C CA . PRO A 1 169 ? -11.992 5.395 29.098 1.00 58.84 169 PRO A CA 1
ATOM 1339 C C . PRO A 1 169 ? -11.275 6.393 30.003 1.00 58.84 169 PRO A C 1
ATOM 1341 O O . PRO A 1 169 ? -11.332 6.281 31.228 1.00 58.84 169 PRO A O 1
ATOM 1344 N N . CYS A 1 170 ? -10.521 7.311 29.401 1.00 48.69 170 CYS A N 1
ATOM 1345 C CA . CYS A 1 170 ? -9.959 8.429 30.135 1.00 48.69 170 CYS A CA 1
ATOM 1346 C C . CYS A 1 170 ? -11.160 9.229 30.635 1.00 48.69 170 CYS A C 1
ATOM 1348 O O . CYS A 1 170 ? -11.765 9.989 29.880 1.00 48.69 170 CYS A O 1
ATOM 1350 N N . ALA A 1 171 ? -11.573 8.970 31.876 1.00 47.72 171 ALA A N 1
ATOM 1351 C CA . ALA A 1 171 ? -12.468 9.859 32.576 1.00 47.72 171 ALA A CA 1
ATOM 1352 C C . ALA A 1 171 ? -11.797 11.232 32.516 1.00 47.72 171 ALA A C 1
ATOM 1354 O O . ALA A 1 171 ? -10.640 11.370 32.923 1.00 47.72 171 ALA A O 1
ATOM 1355 N N . SER A 1 172 ? -12.503 12.208 31.937 1.00 50.84 172 SER A N 1
ATOM 1356 C CA . SER A 1 172 ? -12.184 13.628 32.096 1.00 50.84 172 SER A CA 1
ATOM 1357 C C . SER A 1 172 ? -11.726 13.835 33.538 1.00 50.84 172 SER A C 1
ATOM 1359 O O . SER A 1 172 ? -12.400 13.275 34.409 1.00 50.84 172 SER A O 1
ATOM 1361 N N . PRO A 1 173 ? -10.602 14.535 33.800 1.00 50.44 173 PRO A N 1
ATOM 1362 C CA . PRO A 1 173 ? -10.063 14.666 35.148 1.00 50.44 173 PRO A CA 1
ATOM 1363 C C . PRO A 1 173 ? -11.216 15.017 36.076 1.00 50.44 173 PRO A C 1
ATOM 1365 O O . PRO A 1 173 ? -11.871 16.045 35.887 1.00 50.44 173 PRO A O 1
ATOM 1368 N N . ALA A 1 174 ? -11.542 14.082 36.971 1.00 47.03 174 ALA A N 1
ATOM 1369 C CA . ALA A 1 174 ? -12.579 14.289 37.954 1.00 47.03 174 ALA A CA 1
ATOM 1370 C C . ALA A 1 174 ? -12.240 15.601 38.656 1.00 47.03 174 ALA A C 1
ATOM 1372 O O . ALA A 1 174 ? -11.079 15.833 39.007 1.00 47.03 174 ALA A O 1
ATOM 1373 N N . SER A 1 175 ? -13.239 16.472 38.769 1.00 56.75 175 SER A N 1
ATOM 1374 C CA . SER A 1 175 ? -13.179 17.709 39.534 1.00 56.75 175 SER A CA 1
ATOM 1375 C C . SER A 1 175 ? -12.372 17.487 40.819 1.00 56.75 175 SER A C 1
ATOM 1377 O O . SER A 1 175 ? -12.529 16.424 41.434 1.00 56.75 175 SER A O 1
ATOM 1379 N N . PRO A 1 176 ? -11.499 18.435 41.218 1.00 60.94 176 PRO A N 1
ATOM 1380 C CA . PRO A 1 176 ? -10.695 18.284 42.427 1.00 60.94 176 PRO A CA 1
ATOM 1381 C C . PRO A 1 176 ? -11.604 17.880 43.595 1.00 60.94 176 PRO A C 1
ATOM 1383 O O . PRO A 1 176 ? -12.741 18.362 43.649 1.00 60.94 176 PRO A O 1
ATOM 1386 N N . PRO A 1 177 ? -11.149 16.982 44.491 1.00 57.75 177 PRO A N 1
ATOM 1387 C CA . PRO A 1 177 ? -11.964 16.527 45.606 1.00 57.75 177 PRO A CA 1
ATOM 1388 C C . PRO A 1 177 ? -12.472 17.754 46.356 1.00 57.75 177 PRO A C 1
ATOM 1390 O O . PRO A 1 177 ? -11.682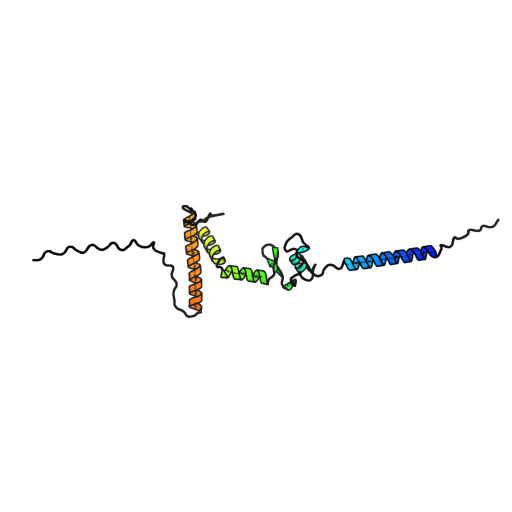 18.558 46.852 1.00 57.75 177 PRO A O 1
ATOM 1393 N N . VAL A 1 178 ? -13.794 17.926 46.373 1.00 65.69 178 VAL A N 1
ATOM 1394 C CA . VAL A 1 178 ? -14.431 18.979 47.160 1.00 65.69 178 VAL A CA 1
ATOM 1395 C C . VAL A 1 178 ? -14.004 18.714 48.606 1.00 65.69 178 VAL A C 1
ATOM 1397 O O . VAL A 1 178 ? -14.203 17.587 49.071 1.00 65.69 178 VAL A O 1
ATOM 1400 N N . PRO A 1 179 ? -13.355 19.666 49.300 1.00 63.25 179 PRO A N 1
ATOM 1401 C CA . PRO A 1 179 ? -12.935 19.448 50.675 1.00 63.25 179 PRO A CA 1
ATOM 1402 C C . PRO A 1 179 ? -14.179 19.112 51.494 1.00 63.25 179 PRO A C 1
ATOM 1404 O O . PRO A 1 179 ? -15.111 19.912 51.568 1.00 63.25 179 PRO A O 1
ATOM 1407 N N . MET A 1 180 ? -14.222 17.898 52.047 1.00 67.62 180 MET A N 1
ATOM 1408 C CA . MET A 1 180 ? -15.318 17.482 52.913 1.00 67.62 180 MET A CA 1
ATOM 1409 C C . MET A 1 180 ? -15.365 18.444 54.098 1.00 67.62 180 MET A C 1
ATOM 1411 O O . MET A 1 180 ? -14.404 18.536 54.862 1.00 67.62 180 MET A O 1
ATOM 1415 N N . SER A 1 181 ? -16.464 19.188 54.223 1.00 73.50 181 SER A N 1
ATOM 1416 C CA . SER A 1 181 ? -16.719 20.008 55.401 1.00 73.50 181 SER A CA 1
ATOM 1417 C C . SER A 1 181 ? -16.685 19.107 56.641 1.00 73.50 181 SER A C 1
ATOM 1419 O O . SER A 1 181 ? -17.320 18.047 56.623 1.00 73.50 181 SER A O 1
ATOM 1421 N N . PRO A 1 182 ? -15.934 19.476 57.694 1.00 73.19 182 PRO A N 1
ATOM 1422 C CA . PRO A 1 182 ? -15.872 18.677 58.907 1.00 73.19 182 PRO A CA 1
ATOM 1423 C C . PRO A 1 182 ? -17.273 18.572 59.532 1.00 73.19 182 PRO A C 1
ATOM 1425 O O . PRO A 1 182 ? -18.030 19.547 59.490 1.00 73.19 182 PRO A O 1
ATOM 1428 N N . PRO A 1 183 ? -17.640 17.403 60.088 1.00 73.38 183 PRO A N 1
ATOM 1429 C CA . PRO A 1 183 ? -18.928 17.231 60.744 1.00 73.38 183 PRO A CA 1
ATOM 1430 C C . PRO A 1 183 ? -19.057 18.220 61.914 1.00 73.38 183 PRO A C 1
ATOM 1432 O O . PRO A 1 183 ? -18.059 18.486 62.592 1.00 73.38 183 PRO A O 1
ATOM 1435 N N . PRO A 1 184 ? -20.258 18.779 62.159 1.00 72.94 184 PRO A N 1
ATOM 1436 C CA . PRO A 1 184 ? -20.463 19.717 63.252 1.00 72.94 184 PRO A CA 1
ATOM 1437 C C . PRO A 1 184 ? -20.114 19.041 64.581 1.00 72.94 184 PRO A C 1
ATOM 1439 O O . PRO A 1 184 ? -20.637 17.979 64.920 1.00 72.94 184 PRO A O 1
ATOM 1442 N N . MET A 1 185 ? -19.186 19.664 65.302 1.00 71.75 185 MET A N 1
ATOM 1443 C CA . MET A 1 185 ? -18.728 19.236 66.616 1.00 71.75 185 MET A CA 1
ATOM 1444 C C . MET A 1 185 ? -19.918 19.262 67.582 1.00 71.75 185 MET A C 1
ATOM 1446 O O . MET A 1 185 ? -20.570 20.295 67.737 1.00 71.75 185 MET A O 1
ATOM 1450 N N . ALA A 1 186 ? -20.235 18.113 68.183 1.00 71.50 186 ALA A N 1
ATOM 1451 C CA . ALA A 1 186 ? -21.302 18.013 69.170 1.00 71.50 186 ALA A CA 1
ATOM 1452 C C . ALA A 1 186 ? -20.979 18.910 70.383 1.00 71.50 186 ALA A C 1
ATOM 1454 O O . ALA A 1 186 ? -19.820 18.940 70.812 1.00 71.50 186 ALA A O 1
ATOM 1455 N N . PRO A 1 187 ? -21.963 19.649 70.927 1.00 70.19 187 PRO A N 1
ATOM 1456 C CA . PRO A 1 187 ? -21.735 20.493 72.091 1.00 70.19 187 PRO A CA 1
ATOM 1457 C C . PRO A 1 187 ? -21.414 19.631 73.324 1.00 70.19 187 PRO A C 1
ATOM 1459 O O . PRO A 1 187 ? -21.983 18.545 73.469 1.00 70.19 187 PRO A O 1
ATOM 1462 N N . PRO A 1 188 ? -20.501 20.089 74.199 1.00 68.50 188 PRO A N 1
ATOM 1463 C CA . PRO A 1 188 ? -20.187 19.384 75.434 1.00 68.50 188 PRO A CA 1
ATOM 1464 C C . PRO A 1 188 ? -21.402 19.355 76.372 1.00 68.50 188 PRO A C 1
ATOM 1466 O O . PRO A 1 188 ? -22.191 20.302 76.395 1.00 68.50 188 PRO A O 1
ATOM 1469 N N . ALA A 1 189 ? -21.527 18.236 77.091 1.00 62.31 189 ALA A N 1
ATOM 1470 C CA . ALA A 1 189 ? -22.585 17.943 78.058 1.00 62.31 189 ALA A CA 1
ATOM 1471 C C . ALA A 1 189 ? -22.540 18.847 79.297 1.00 62.31 189 ALA A C 1
ATOM 1473 O O . ALA A 1 189 ? -21.418 19.238 79.698 1.00 62.31 189 ALA A O 1
#

Sequence (189 aa):
AKAGVKAKAKSSSGKKAKIRQAEVDAAKDKIRLHRMKHSTIARVRDYKKKGHAYKLVFEGKKKRTSGKLFKRDLMRNKRGRVVSKKRHARGCKLYKENGLDKWMAAVQQTKEDLGLTGFVLMKKPENGGKGGEVKFYQQTLEKWFASKIQRMSQTLKGSGSQARLGLHPCASPASPPVPMSPPPMAPPA

Radius of gyration: 40.41 Å; chains: 1; bounding box: 62×39×177 Å

Secondary structure (DSSP, 8-state):
--------PPPHHHHHHHHHHHHHHHHHHHHHHHHT---SEE-GGG-SSTTHHHHHHHTTSSSEETT---GGGEEE-TTS-EEEHHHHHHHHHHHHHTTHHHHHHHHHHHHHHTT--S------GGGT--THHHHHHHHHHHHHHHHHHHHHHHHHHHTT--PPP----------PPPPPPPPPPPPP-